Protein AF-A0A257ZH62-F1 (afdb_monomer)

Mean predicted aligned error: 17.88 Å

Radius of gyration: 33.26 Å; Cα contacts (8 Å, |Δi|>4): 214; chains: 1; bounding box: 88×88×70 Å

Foldseek 3Di:
DDDDDDDDDDDDDDDPPPDPPPCPDDDDVWAWEQEPVRDIDTDDLVVQLVLLLVLCCVQVPPVSVPDPVSSVLSVVLSVQLVCVVVVVVDRYYYPVSSLVSSLVSCVVVVVVSSSVSSVVVVVVVVVVVVVVPPDDPPPQAWEQEPVRDTHGDPLVLVLVLLCVLCPPDPPDDSCQLSVQLVVVDDHHHYPVNNLCSSLVSLVVCCVVPVSSVSSSVSSVVQVVVQVVCCVVVVHRDRQHPVNVD

pLDDT: mean 80.55, std 17.79, range [30.98, 97.69]

Nearest PDB structures (foldseek):
  5im3-assembly1_A-2  TM=6.596E-01  e=6.630E-20  Pseudomonas aeruginosa PAO1
  5im3-assembly1_B-2  TM=4.914E-01  e=3.229E-19  Pseudomonas aeruginosa PAO1
  2xaw-assembly1_C  TM=9.169E-01  e=8.420E-05  Escherichia coli K-12
  8vhp-assembly3_F  TM=8.457E-01  e=1.218E-04  Escherichia coli K-12
  8vhp-assembly1_A  TM=8.444E-01  e=1.763E-04  Escherichia coli K-12

Secondary structure (DSSP, 8-state):
------------PPPPP--------------EEE-TTS-EEE--THHHHHHHHHHHHHHH-GGGTT-HHHHHHHHHHHHHHHHHHHTT--SEEEHHHHHHHHHHHHHHTT-HHHHHHHHHHHHHHHHHHHHHT--------EEE-TTS-EEE--HHHHHHHHHHHHTT-TT--HHHHHHHHHHH--TTEEHHHHHHHHHHHHHHTTTT-TTHHHHHHHHHHHHHHHHHHHHHHSS-----TGGG-

Sequence (245 aa):
MSLQIEPVASPVRPVPGRAVSEQHAASEPGFQVIRRNGTVSPFDATKISVALAKAFLAVEGGSAAASRRIHDSVAELAEQIVSGLTRRGGRTFHIEDIQDQAELALMRGGHHKVARAYVLYREERARERAKAAAAPVAPSLRMTAADGTLVPLDTRRLEAVVREACEGLADVSQEAVAGETRRNLYDGISVDELGLAPILAARTLIETEPNYAKVSARLLLDKLRREALTFLSGHADAATQGEMA

Structure (mmCIF, N/CA/C/O backbone):
data_AF-A0A257ZH62-F1
#
_entry.id   AF-A0A257ZH62-F1
#
loop_
_atom_site.group_PDB
_atom_site.id
_atom_site.type_symbol
_atom_site.label_atom_id
_atom_site.label_alt_id
_atom_site.label_comp_id
_atom_site.label_asym_id
_atom_site.label_entity_id
_atom_site.label_seq_id
_atom_site.pdbx_PDB_ins_code
_atom_site.Cartn_x
_atom_site.Cartn_y
_atom_site.Cartn_z
_atom_site.occupancy
_atom_site.B_iso_or_equiv
_atom_site.auth_seq_id
_atom_site.auth_comp_id
_atom_site.auth_asym_id
_atom_site.auth_atom_id
_atom_site.pdbx_PDB_model_num
ATOM 1 N N . MET A 1 1 ? -66.315 68.898 34.405 1.00 45.44 1 MET A N 1
ATOM 2 C CA . MET A 1 1 ? -66.460 67.637 33.645 1.00 45.44 1 MET A CA 1
ATOM 3 C C . MET A 1 1 ? -65.926 67.906 32.247 1.00 45.44 1 MET A C 1
ATOM 5 O O . MET A 1 1 ? -66.173 69.002 31.766 1.00 45.44 1 MET A O 1
ATOM 9 N N . SER A 1 2 ? -65.200 66.949 31.666 1.00 35.75 2 SER A N 1
ATOM 10 C CA . SER A 1 2 ? -64.428 67.021 30.407 1.00 35.75 2 SER A CA 1
ATOM 11 C C . SER A 1 2 ? -62.935 67.300 30.591 1.00 35.75 2 SER A C 1
ATOM 13 O O . SER A 1 2 ? -62.512 68.375 31.006 1.00 35.75 2 SER A O 1
ATOM 15 N N . LEU A 1 3 ? -62.180 66.236 30.310 1.00 34.44 3 LEU A N 1
ATOM 16 C CA . LEU A 1 3 ? -60.731 66.114 30.315 1.00 34.44 3 LEU A CA 1
ATOM 17 C C . LEU A 1 3 ? -60.105 66.900 29.157 1.00 34.44 3 LEU A C 1
ATOM 19 O O . LEU A 1 3 ? -60.589 66.822 28.029 1.00 34.44 3 LEU A O 1
ATOM 23 N N . GLN A 1 4 ? -58.974 67.549 29.427 1.00 36.91 4 GLN A N 1
ATOM 24 C CA . GLN A 1 4 ? -57.988 67.918 28.416 1.00 36.91 4 GLN A CA 1
ATOM 25 C C . GLN A 1 4 ? -56.670 67.220 28.752 1.00 36.91 4 GLN A C 1
ATOM 27 O O . GLN A 1 4 ? -56.153 67.320 29.863 1.00 36.91 4 GLN A O 1
ATOM 32 N N . ILE A 1 5 ? -56.200 66.455 27.774 1.00 39.00 5 ILE A N 1
ATOM 33 C CA . ILE A 1 5 ? -54.921 65.759 27.722 1.00 39.00 5 ILE A CA 1
ATOM 34 C C . ILE A 1 5 ? -53.986 66.669 26.921 1.00 39.00 5 ILE A C 1
ATOM 36 O O . ILE A 1 5 ? -54.322 67.009 25.790 1.00 39.00 5 ILE A O 1
ATOM 40 N N . GLU A 1 6 ? -52.814 66.997 27.464 1.00 40.41 6 GLU A N 1
ATOM 41 C CA . GLU A 1 6 ? -51.643 67.371 26.664 1.00 40.41 6 GLU A CA 1
ATOM 42 C C . GLU A 1 6 ? -50.443 66.483 27.042 1.00 40.41 6 GLU A C 1
ATOM 44 O O . GLU A 1 6 ? -50.291 66.126 28.216 1.00 40.41 6 GLU A O 1
ATOM 49 N N . PRO A 1 7 ? -49.606 66.078 26.067 1.00 42.44 7 PRO A N 1
ATOM 50 C CA . PRO A 1 7 ? -48.566 65.080 26.260 1.00 42.44 7 PRO A CA 1
ATOM 51 C C . PRO A 1 7 ? -47.208 65.727 26.568 1.00 42.44 7 PRO A C 1
ATOM 53 O O . PRO A 1 7 ? -46.695 66.526 25.788 1.00 42.44 7 PRO A O 1
ATOM 56 N N . VAL A 1 8 ? -46.558 65.305 27.655 1.00 41.25 8 VAL A N 1
ATOM 57 C CA . VAL A 1 8 ? -45.120 65.538 27.850 1.00 41.25 8 VAL A CA 1
ATOM 58 C C . VAL A 1 8 ? -44.360 64.302 27.384 1.00 41.25 8 VAL A C 1
ATOM 60 O O . VAL A 1 8 ? -44.404 63.237 27.999 1.00 41.25 8 VAL A O 1
ATOM 63 N N . ALA A 1 9 ? -43.661 64.469 26.265 1.00 40.03 9 ALA A N 1
ATOM 64 C CA . ALA A 1 9 ? -42.666 63.541 25.761 1.00 40.03 9 ALA A CA 1
ATOM 65 C C . ALA A 1 9 ? -41.472 63.463 26.729 1.00 40.03 9 ALA A C 1
ATOM 67 O O . ALA A 1 9 ? -40.907 64.483 27.120 1.00 40.03 9 ALA A O 1
ATOM 68 N N . SER A 1 10 ? -41.056 62.246 27.075 1.00 43.94 10 SER A N 1
ATOM 69 C CA . SER A 1 10 ? -39.743 61.967 27.662 1.00 43.94 10 SER A CA 1
ATOM 70 C C . SER A 1 10 ? -38.981 61.023 26.730 1.00 43.94 10 SER A C 1
ATOM 72 O O . SER A 1 10 ? -39.574 60.062 26.230 1.00 43.94 10 SER A O 1
ATOM 74 N N . PRO A 1 11 ? -37.686 61.266 26.465 1.00 42.94 11 PRO A N 1
ATOM 75 C CA . PRO A 1 11 ? -36.915 60.443 25.547 1.00 42.94 11 PRO A CA 1
ATOM 76 C C . PRO A 1 11 ? -36.604 59.085 26.186 1.00 42.94 11 PRO A C 1
ATOM 78 O O . PRO A 1 11 ? -35.814 58.977 27.125 1.00 42.94 11 PRO A O 1
ATOM 81 N N . VAL A 1 12 ? -37.218 58.028 25.654 1.00 47.94 12 VAL A N 1
ATOM 82 C CA . VAL A 1 12 ? -36.861 56.641 25.966 1.00 47.94 12 VAL A CA 1
ATOM 83 C C . VAL A 1 12 ? -35.494 56.356 25.343 1.00 47.94 12 VAL A C 1
ATOM 85 O O . VAL A 1 12 ? -35.349 56.284 24.124 1.00 47.94 12 VAL A O 1
ATOM 88 N N . ARG A 1 13 ? -34.470 56.202 26.188 1.00 44.28 13 ARG A N 1
ATOM 89 C CA . ARG A 1 13 ? -33.187 55.607 25.792 1.00 44.28 13 ARG A CA 1
ATOM 90 C C . ARG A 1 13 ? -33.429 54.159 25.338 1.00 44.28 13 ARG A C 1
ATOM 92 O O . ARG A 1 13 ? -34.105 53.426 26.061 1.00 44.28 13 ARG A O 1
ATOM 99 N N . PRO A 1 14 ? -32.861 53.711 24.205 1.00 46.75 14 PRO A N 1
ATOM 100 C CA . PRO A 1 14 ? -32.955 52.315 23.809 1.00 46.75 14 PRO A CA 1
ATOM 101 C C . PRO A 1 14 ? -32.205 51.450 24.827 1.00 46.75 14 PRO A C 1
ATOM 103 O O . PRO A 1 14 ? -31.012 51.632 25.071 1.00 46.75 14 PRO A O 1
ATOM 106 N N . VAL A 1 15 ? -32.935 50.520 25.440 1.00 46.94 15 VAL A N 1
ATOM 107 C CA . VAL A 1 15 ? -32.376 49.433 26.244 1.00 46.94 15 VAL A CA 1
ATOM 108 C C . VAL A 1 15 ? -31.558 48.555 25.292 1.00 46.94 15 VAL A C 1
ATOM 110 O O . VAL A 1 15 ? -32.133 48.048 24.326 1.00 46.94 15 VAL A O 1
ATOM 113 N N . PRO A 1 16 ? -30.243 48.364 25.496 1.00 43.69 16 PRO A N 1
ATOM 114 C CA . PRO A 1 16 ? -29.507 47.402 24.697 1.00 43.69 16 PRO A CA 1
ATOM 115 C C . PRO A 1 16 ? -30.066 46.012 24.999 1.00 43.69 16 PRO A C 1
ATOM 117 O O . PRO A 1 16 ? -30.101 45.569 26.150 1.00 43.69 16 PRO A O 1
ATOM 120 N N . GLY A 1 17 ? -30.553 45.361 23.942 1.00 36.72 17 GLY A N 1
ATOM 121 C CA . GLY A 1 17 ? -31.031 43.991 23.975 1.00 36.72 17 GLY A CA 1
ATOM 122 C C . GLY A 1 17 ? -30.006 43.108 24.668 1.00 36.72 17 GLY A C 1
ATOM 123 O O . GLY A 1 17 ? -28.817 43.133 24.349 1.00 36.72 17 GLY A O 1
ATOM 124 N N . ARG A 1 18 ? -30.488 42.347 25.647 1.00 35.19 18 ARG A N 1
ATOM 125 C CA . ARG A 1 18 ? -29.745 41.288 26.314 1.00 35.19 18 ARG A CA 1
ATOM 126 C C . ARG A 1 18 ? -29.380 40.266 25.244 1.00 35.19 18 ARG A C 1
ATOM 128 O O . ARG A 1 18 ? -30.177 39.389 24.928 1.00 35.19 18 ARG A O 1
ATOM 135 N N . ALA A 1 19 ? -28.201 40.439 24.652 1.00 36.47 19 ALA A N 1
ATOM 136 C CA . ALA A 1 19 ? -27.547 39.411 23.872 1.00 36.47 19 ALA A CA 1
ATOM 137 C C . ALA A 1 19 ? -27.564 38.159 24.742 1.00 36.47 19 ALA A C 1
ATOM 139 O O . ALA A 1 19 ? -27.032 38.165 25.858 1.00 36.47 19 ALA A O 1
ATOM 140 N N . VAL A 1 20 ? -28.271 37.135 24.265 1.00 35.75 20 VAL A N 1
ATOM 141 C CA . VAL A 1 20 ? -28.208 35.791 24.820 1.00 35.75 20 VAL A CA 1
ATOM 142 C C . VAL A 1 20 ? -26.739 35.434 24.740 1.00 35.75 20 VAL A C 1
ATOM 144 O O . VAL A 1 20 ? -26.189 35.205 23.668 1.00 35.75 20 VAL A O 1
ATOM 147 N N . SER A 1 21 ? -26.073 35.579 25.876 1.00 32.88 21 SER A N 1
ATOM 148 C CA . SER A 1 21 ? -24.669 35.284 26.006 1.00 32.88 21 SER A CA 1
ATOM 149 C C . SER A 1 21 ? -24.612 33.781 25.829 1.00 32.88 21 SER A C 1
ATOM 151 O O . SER A 1 21 ? -25.104 33.049 26.688 1.00 32.88 21 SER A O 1
ATOM 153 N N . GLU A 1 22 ? -24.104 33.332 24.683 1.00 36.06 22 GLU A N 1
ATOM 154 C CA . GLU A 1 22 ? -23.574 31.988 24.538 1.00 36.06 22 GLU A CA 1
ATOM 155 C C . GLU A 1 22 ? -22.556 31.827 25.659 1.00 36.06 22 GLU A C 1
ATOM 157 O O . GLU A 1 22 ? -21.410 32.274 25.579 1.00 36.06 22 GLU A O 1
ATOM 162 N N . GLN A 1 23 ? -23.031 31.265 26.766 1.00 32.31 23 GLN A N 1
ATOM 163 C CA . GLN A 1 23 ? -22.212 30.782 27.850 1.00 32.31 23 GLN A CA 1
ATOM 164 C C . GLN A 1 23 ? -21.432 29.603 27.275 1.00 32.31 23 GLN A C 1
ATOM 166 O O . GLN A 1 23 ? -21.798 28.445 27.448 1.00 32.31 23 GLN A O 1
ATOM 171 N N . HIS A 1 24 ? -20.350 29.914 26.560 1.00 34.22 24 HIS A N 1
ATOM 172 C CA . HIS A 1 24 ? -19.198 29.038 26.472 1.00 34.22 24 HIS A CA 1
ATOM 173 C C . HIS A 1 24 ? -18.698 28.889 27.906 1.00 34.22 24 HIS A C 1
ATOM 175 O O . HIS A 1 24 ? -17.931 29.706 28.418 1.00 34.22 24 HIS A O 1
ATOM 181 N N . ALA A 1 25 ? -19.269 27.897 28.589 1.00 31.97 25 ALA A N 1
ATOM 182 C CA . ALA A 1 25 ? -18.844 27.466 29.897 1.00 31.97 25 ALA A CA 1
ATOM 183 C C . ALA A 1 25 ? -17.335 27.219 29.831 1.00 31.97 25 ALA A C 1
ATOM 185 O O . ALA A 1 25 ? -16.872 26.422 29.021 1.00 31.97 25 ALA A O 1
ATOM 186 N N . ALA A 1 26 ? -16.620 28.002 30.638 1.00 30.98 26 ALA A N 1
ATOM 187 C CA . ALA A 1 26 ? -15.271 27.800 31.142 1.00 30.98 26 ALA A CA 1
ATOM 188 C C . ALA A 1 26 ? -14.334 26.957 30.259 1.00 30.98 26 ALA A C 1
ATOM 190 O O . ALA A 1 26 ? -14.408 25.733 30.223 1.00 30.98 26 ALA A O 1
ATOM 191 N N . SER A 1 27 ? -13.379 27.642 29.630 1.00 37.16 27 SER A N 1
ATOM 192 C CA . SER A 1 27 ? -12.194 27.060 29.006 1.00 37.16 27 SER A CA 1
ATOM 193 C C . SER A 1 27 ? -11.424 26.164 29.985 1.00 37.16 27 SER A C 1
ATOM 195 O O . SER A 1 27 ? -10.499 26.613 30.663 1.00 37.16 27 SER A O 1
ATOM 197 N N . GLU A 1 28 ? -11.771 24.880 30.036 1.00 43.16 28 GLU A N 1
ATOM 198 C CA . GLU A 1 28 ? -10.834 23.843 30.450 1.00 43.16 28 GLU A CA 1
ATOM 199 C C . GLU A 1 28 ? -9.657 23.814 29.459 1.00 43.16 28 GLU A C 1
ATOM 201 O O . GLU A 1 28 ? -9.828 24.181 28.290 1.00 43.16 28 GLU A O 1
ATOM 206 N N . PRO A 1 29 ? -8.439 23.428 29.881 1.00 49.47 29 PRO A N 1
ATOM 207 C CA . PRO A 1 29 ? -7.280 23.350 28.997 1.00 49.47 29 PRO A CA 1
ATOM 208 C C . PRO A 1 29 ? -7.580 22.437 27.796 1.00 49.47 29 PRO A C 1
ATOM 210 O O . PRO A 1 29 ? -7.474 21.222 27.891 1.00 49.47 29 PRO A O 1
ATOM 213 N N . GLY A 1 30 ? -7.953 23.039 26.661 1.00 68.50 30 GLY A N 1
ATOM 214 C CA . GLY A 1 30 ? -8.616 22.327 25.568 1.00 68.50 30 GLY A CA 1
ATOM 215 C C . GLY A 1 30 ? -7.791 21.166 25.024 1.00 68.50 30 GLY A C 1
ATOM 216 O O . GLY A 1 30 ? -6.696 21.375 24.495 1.00 68.50 30 GLY A O 1
ATOM 217 N N . PHE A 1 31 ? -8.322 19.953 25.160 1.00 81.62 31 PHE A N 1
ATOM 218 C CA . PHE A 1 31 ? -7.772 18.764 24.524 1.00 81.62 31 PHE A CA 1
ATOM 219 C C . PHE A 1 31 ? -8.030 18.815 23.013 1.00 81.62 31 PHE A C 1
ATOM 221 O O . PHE A 1 31 ? -9.078 19.280 22.555 1.00 81.62 31 PHE A O 1
ATOM 228 N N . GLN A 1 32 ? -7.079 18.322 22.229 1.00 85.88 32 GLN A N 1
ATOM 229 C CA . GLN A 1 32 ? -7.158 18.275 20.773 1.00 85.88 32 GLN A CA 1
ATOM 230 C C . GLN A 1 32 ? -7.101 16.834 20.270 1.00 85.88 32 GLN A C 1
ATOM 232 O O . GLN A 1 32 ? -6.473 15.968 20.873 1.00 85.88 32 GLN A O 1
ATOM 237 N N . VAL A 1 33 ? -7.751 16.582 19.138 1.00 85.81 33 VAL A N 1
ATOM 238 C CA . VAL A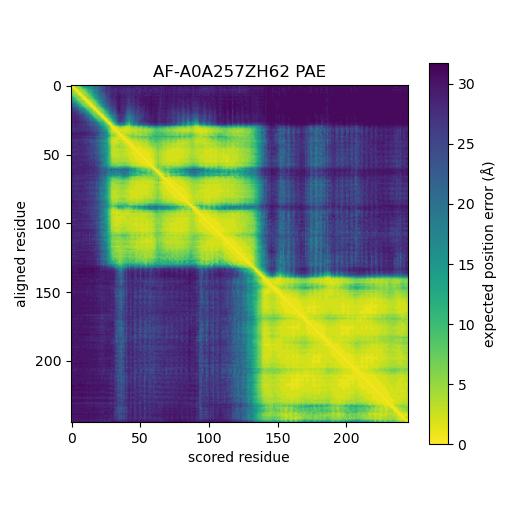 1 33 ? -7.753 15.288 18.456 1.00 85.81 33 VAL A CA 1
ATOM 239 C C . VAL A 1 33 ? -7.187 15.452 17.058 1.00 85.81 33 VAL A C 1
ATOM 241 O O . VAL A 1 33 ? -7.728 16.207 16.247 1.00 85.81 33 VAL A O 1
ATOM 244 N N . ILE A 1 34 ? -6.129 14.703 16.764 1.00 85.62 34 ILE A N 1
ATOM 245 C CA . ILE A 1 34 ? -5.581 14.557 15.419 1.00 85.62 34 ILE A CA 1
ATOM 246 C C . ILE A 1 34 ? -6.410 13.489 14.704 1.00 85.62 34 ILE A C 1
ATOM 248 O O . ILE A 1 34 ? -6.391 12.306 15.059 1.00 85.62 34 ILE A O 1
ATOM 252 N N . ARG A 1 35 ? -7.182 13.912 13.700 1.00 85.94 35 ARG A N 1
ATOM 253 C CA . ARG A 1 35 ? -7.965 13.009 12.851 1.00 85.94 35 ARG A CA 1
ATOM 254 C C . ARG A 1 35 ? -7.046 12.240 11.896 1.00 85.94 35 ARG A C 1
ATOM 256 O O . ARG A 1 35 ? -5.928 12.651 11.608 1.00 85.94 35 ARG A O 1
ATOM 263 N N . ARG A 1 36 ? -7.568 11.154 11.315 1.00 81.06 36 ARG A N 1
ATOM 264 C CA . ARG A 1 36 ? -6.851 10.290 10.349 1.00 81.06 36 ARG A CA 1
ATOM 265 C C . ARG A 1 36 ? -6.327 11.027 9.106 1.00 81.06 36 ARG A C 1
ATOM 267 O O . ARG A 1 36 ? -5.394 10.553 8.482 1.00 81.06 36 ARG A O 1
ATOM 274 N N . ASN A 1 37 ? -6.921 12.164 8.744 1.00 75.50 37 ASN A N 1
ATOM 275 C CA . ASN A 1 37 ? -6.495 13.010 7.622 1.00 75.50 37 ASN A CA 1
ATOM 276 C C . ASN A 1 37 ? -5.474 14.096 8.029 1.00 75.50 37 ASN A C 1
ATOM 278 O O . ASN A 1 37 ? -5.266 15.038 7.274 1.00 75.50 37 ASN A O 1
ATOM 282 N N . GLY A 1 38 ? -4.919 14.031 9.244 1.00 76.19 38 GLY A N 1
ATOM 283 C CA . GLY A 1 38 ? -3.982 15.024 9.779 1.00 76.19 38 GLY A CA 1
ATOM 284 C C . GLY A 1 38 ? -4.632 16.313 10.293 1.00 76.19 38 GLY A C 1
ATOM 285 O O . GLY A 1 38 ? -3.949 17.140 10.887 1.00 76.19 38 GLY A O 1
ATOM 286 N N . THR A 1 39 ? -5.948 16.498 10.117 1.00 79.81 39 THR A N 1
ATOM 287 C CA . THR A 1 39 ? -6.635 17.692 10.633 1.00 79.81 39 THR A CA 1
ATOM 288 C C . THR A 1 39 ? -6.793 17.629 12.147 1.00 79.81 39 THR A C 1
ATOM 290 O O . THR A 1 39 ? -7.167 16.597 12.710 1.00 79.81 39 THR A O 1
ATOM 293 N N . VAL A 1 40 ? -6.538 18.755 12.804 1.00 85.94 40 VAL A N 1
ATOM 294 C CA . VAL A 1 40 ? -6.692 18.905 14.250 1.00 85.9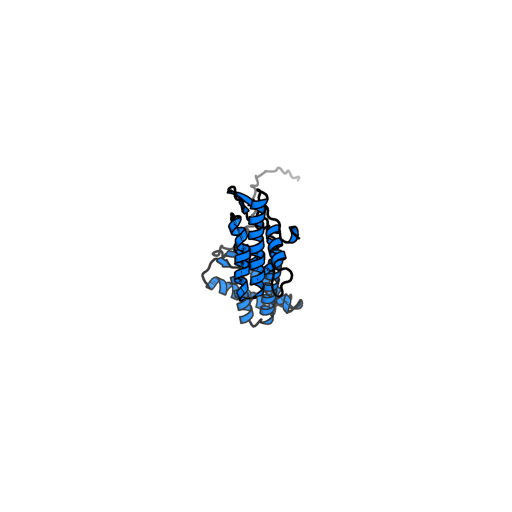4 40 VAL A CA 1
ATOM 295 C C . VAL A 1 40 ? -8.101 19.400 14.555 1.00 85.94 40 VAL A C 1
ATOM 297 O O . VAL A 1 40 ? -8.673 20.210 13.827 1.00 85.94 40 VAL A O 1
ATOM 300 N N . SER A 1 41 ? -8.720 18.878 15.606 1.00 84.62 41 SER A N 1
ATOM 301 C CA . SER A 1 41 ? -10.054 19.293 16.044 1.00 84.62 41 SER A CA 1
ATOM 302 C C . SER A 1 41 ? -10.156 19.336 17.558 1.00 84.62 41 SER A C 1
ATOM 304 O O . SER A 1 41 ? -9.438 18.589 18.218 1.00 84.62 41 SER A O 1
ATOM 306 N N . PRO A 1 42 ? -11.057 20.158 18.119 1.00 85.75 42 PRO A N 1
ATOM 307 C CA . PRO A 1 42 ? -11.321 20.124 19.550 1.00 85.75 42 PRO A CA 1
ATOM 308 C C . PRO A 1 42 ? -11.839 18.739 19.956 1.00 85.75 42 PRO A C 1
ATOM 310 O O . PRO A 1 42 ? -12.627 18.117 19.231 1.00 85.75 42 PRO A O 1
ATOM 313 N N . PHE A 1 43 ? -11.356 18.248 21.095 1.00 85.12 43 PHE A N 1
ATOM 314 C CA . PHE A 1 43 ? -11.869 17.039 21.724 1.00 85.12 43 PHE A CA 1
ATOM 315 C C . PHE A 1 43 ? -13.297 17.276 22.211 1.00 85.12 43 PHE A C 1
ATOM 317 O O . PHE A 1 43 ? -13.595 18.293 22.830 1.00 85.12 43 PHE A O 1
ATOM 324 N N . ASP A 1 44 ? -14.169 16.316 21.930 1.00 85.69 44 ASP A N 1
ATOM 325 C CA . ASP A 1 44 ? -15.576 16.365 22.297 1.00 85.69 44 ASP A CA 1
ATOM 326 C C . ASP A 1 44 ? -15.993 14.988 22.816 1.00 85.69 44 ASP A C 1
ATOM 328 O O . ASP A 1 44 ? -16.084 14.020 22.052 1.00 85.69 44 ASP A O 1
ATOM 332 N N . ALA A 1 45 ? -16.225 14.907 24.126 1.00 84.94 45 ALA A N 1
ATOM 333 C CA . ALA A 1 45 ? -16.600 13.673 24.806 1.00 84.94 45 ALA A CA 1
ATOM 334 C C . ALA A 1 45 ? -17.963 13.139 24.336 1.00 84.94 45 ALA A C 1
ATOM 336 O O . ALA A 1 45 ? -18.174 11.925 24.323 1.00 84.94 45 ALA A O 1
ATOM 337 N N . THR A 1 46 ? -18.869 14.007 23.866 1.00 86.81 46 THR A N 1
ATOM 338 C CA . THR A 1 46 ? -20.204 13.584 23.412 1.00 86.81 46 THR A CA 1
ATOM 339 C C . THR A 1 46 ? -20.122 12.635 22.214 1.00 86.81 46 THR A C 1
ATOM 341 O O . THR A 1 46 ? -20.930 11.712 22.084 1.00 86.81 46 THR A O 1
ATOM 344 N N . LYS A 1 47 ? -19.086 12.775 21.374 1.00 87.00 47 LYS A N 1
ATOM 345 C CA . LYS A 1 47 ? -18.843 11.884 20.229 1.00 87.00 47 LYS A CA 1
ATOM 346 C C . LYS A 1 47 ? -18.502 10.458 20.646 1.00 87.00 47 LYS A C 1
ATOM 348 O O . LYS A 1 47 ? -18.836 9.533 19.907 1.00 87.00 47 LYS A O 1
ATOM 353 N N . ILE A 1 48 ? -17.871 10.277 21.807 1.00 87.25 48 ILE A N 1
ATOM 354 C CA . ILE A 1 48 ? -17.557 8.952 22.354 1.00 87.25 48 ILE A CA 1
ATOM 355 C C . ILE A 1 48 ? -18.861 8.262 22.760 1.00 87.25 48 ILE A C 1
ATOM 357 O O . ILE A 1 48 ? -19.122 7.149 22.306 1.00 87.25 48 ILE A O 1
ATOM 361 N N . SER A 1 49 ? -19.728 8.950 23.507 1.00 87.50 49 SER A N 1
ATOM 362 C CA . SER A 1 49 ? -21.032 8.416 23.924 1.00 87.50 49 SER A CA 1
ATOM 363 C C . SER A 1 49 ? -21.914 8.049 22.729 1.00 87.50 49 SER A C 1
ATOM 365 O O . SER A 1 49 ? -22.492 6.965 22.695 1.00 87.50 49 SER A O 1
ATOM 367 N N . VAL A 1 50 ? -21.966 8.901 21.697 1.00 87.19 50 VAL A N 1
ATOM 368 C CA . VAL A 1 50 ? -22.720 8.616 20.462 1.00 87.19 50 VAL A CA 1
ATOM 369 C C . VAL A 1 50 ? -22.157 7.398 19.724 1.00 87.19 50 VAL A C 1
ATOM 371 O O . VAL A 1 50 ? -22.922 6.587 19.198 1.00 87.19 50 VAL A O 1
ATOM 374 N N . ALA A 1 51 ? -20.831 7.252 19.659 1.00 87.06 51 ALA A N 1
ATOM 375 C CA . ALA A 1 51 ? -20.198 6.108 19.010 1.00 87.06 51 ALA A CA 1
ATOM 376 C C . ALA A 1 51 ? -20.466 4.798 19.767 1.00 87.06 51 ALA A C 1
ATOM 378 O O . ALA A 1 51 ? -20.818 3.798 19.141 1.00 87.06 51 ALA A O 1
ATOM 379 N N . LEU A 1 52 ? -20.362 4.818 21.099 1.00 87.19 52 LEU A N 1
ATOM 380 C CA . LEU A 1 52 ? -20.685 3.675 21.949 1.00 87.19 52 LEU A CA 1
ATOM 381 C C . LEU A 1 52 ? -22.162 3.293 21.822 1.00 87.19 52 LEU A C 1
ATOM 383 O O . LEU A 1 52 ? -22.460 2.136 21.547 1.00 87.19 52 LEU A O 1
ATOM 387 N N . ALA A 1 53 ? -23.086 4.254 21.907 1.00 86.75 53 ALA A N 1
ATOM 388 C CA . ALA A 1 53 ? -24.516 3.992 21.739 1.00 86.75 53 ALA A CA 1
ATOM 389 C C . ALA A 1 53 ? -24.824 3.307 20.398 1.00 86.75 53 ALA A C 1
ATOM 391 O O . ALA A 1 53 ? -25.573 2.332 20.356 1.00 86.75 53 ALA A O 1
ATOM 392 N N . LYS A 1 54 ? -24.192 3.749 19.301 1.00 85.69 54 LYS A N 1
ATOM 393 C CA . LYS A 1 54 ? -24.314 3.090 17.989 1.00 85.69 54 LYS A CA 1
ATOM 394 C C . LYS A 1 54 ? -23.803 1.650 18.005 1.00 85.69 54 LYS A C 1
ATOM 396 O O . LYS A 1 54 ? -24.438 0.787 17.406 1.00 85.69 54 LYS A O 1
ATOM 401 N N . ALA A 1 55 ? -22.693 1.383 18.689 1.00 85.12 55 ALA A N 1
ATOM 402 C CA . ALA A 1 55 ? -22.149 0.033 18.812 1.00 85.12 55 ALA A CA 1
ATOM 403 C C . ALA A 1 55 ? -23.085 -0.893 19.610 1.00 85.12 55 ALA A C 1
ATOM 405 O O . ALA A 1 55 ? -23.330 -2.022 19.191 1.00 85.12 55 ALA A O 1
ATOM 406 N N . PHE A 1 56 ? -23.663 -0.406 20.712 1.00 86.31 56 PHE A N 1
ATOM 407 C CA . PHE A 1 56 ? -24.654 -1.156 21.491 1.00 86.31 56 PHE A CA 1
ATOM 408 C C . PHE A 1 56 ? -25.933 -1.424 20.686 1.00 86.31 56 PHE A C 1
ATOM 410 O O . PHE A 1 56 ? -26.411 -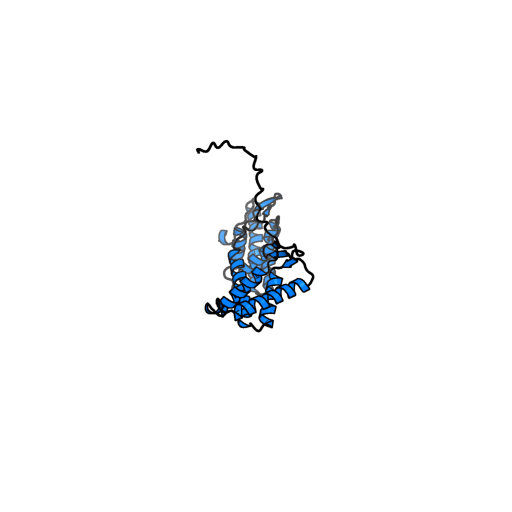2.555 20.662 1.00 86.31 56 PHE A O 1
ATOM 417 N N . LEU A 1 57 ? -26.445 -0.424 19.961 1.00 85.69 57 LEU A N 1
ATOM 418 C CA . LEU A 1 57 ? -27.618 -0.575 19.091 1.00 85.69 57 LEU A CA 1
ATOM 419 C C . LEU A 1 57 ? -27.401 -1.596 17.970 1.00 85.69 57 LEU A C 1
ATOM 421 O O . LEU A 1 57 ? -28.320 -2.338 17.634 1.00 85.69 57 LEU A O 1
ATOM 425 N N . ALA A 1 58 ? -26.195 -1.655 17.403 1.00 82.94 58 ALA A N 1
ATOM 426 C CA . ALA A 1 58 ? -25.867 -2.606 16.346 1.00 82.94 58 ALA A CA 1
ATOM 427 C C . ALA A 1 58 ? -25.883 -4.070 16.827 1.00 82.94 58 ALA A C 1
ATOM 429 O O . ALA A 1 58 ? -26.139 -4.965 16.027 1.00 82.94 58 ALA A O 1
ATOM 430 N N . VAL A 1 59 ? -25.622 -4.319 18.117 1.00 84.19 59 VAL A N 1
ATOM 431 C CA . VAL A 1 59 ? -25.552 -5.677 18.689 1.00 84.19 59 VAL A CA 1
ATOM 432 C C . VAL A 1 59 ? -26.845 -6.088 19.390 1.00 84.19 59 VAL A C 1
ATOM 434 O O . VAL A 1 59 ? -27.268 -7.233 19.254 1.00 84.19 59 VAL A O 1
ATOM 437 N N . GLU A 1 60 ? -27.476 -5.181 20.137 1.00 78.06 60 GLU A N 1
ATOM 438 C CA . GLU A 1 60 ? -28.686 -5.471 20.924 1.00 78.06 60 GLU A CA 1
ATOM 439 C C . GLU A 1 60 ? -29.997 -5.086 20.211 1.00 78.06 60 GLU A C 1
ATOM 441 O O . GLU A 1 60 ? -31.088 -5.425 20.671 1.00 78.06 60 GLU A O 1
ATOM 446 N N . GLY A 1 61 ? -29.912 -4.426 19.051 1.00 74.00 61 GLY A N 1
ATOM 447 C CA . GLY A 1 61 ? -31.057 -4.084 18.206 1.00 74.00 61 GLY A CA 1
ATOM 448 C C . GLY A 1 61 ? -31.891 -2.901 18.717 1.00 74.00 61 GLY A C 1
ATOM 449 O O . GLY A 1 61 ? -31.509 -2.167 19.625 1.00 74.00 61 GLY A O 1
ATOM 450 N N . GLY A 1 62 ? -33.071 -2.692 18.121 1.00 66.06 62 GLY A N 1
ATOM 451 C CA . GLY A 1 62 ? -33.923 -1.524 18.399 1.00 66.06 62 GLY A CA 1
ATOM 452 C C . GLY A 1 62 ? -34.457 -1.428 19.836 1.00 66.06 62 GLY A C 1
ATOM 453 O O . GLY A 1 62 ? -34.740 -0.328 20.306 1.00 66.06 62 GLY A O 1
ATOM 454 N N . SER A 1 63 ? -34.527 -2.546 20.571 1.00 63.50 63 SER A N 1
ATOM 455 C CA . SER A 1 63 ? -34.935 -2.556 21.987 1.00 63.50 63 SER A CA 1
ATOM 456 C C . SER A 1 63 ? -33.919 -1.863 22.902 1.00 63.50 63 SER A C 1
ATOM 458 O O . SER A 1 63 ? -34.269 -1.446 24.007 1.00 63.50 63 SER A O 1
ATOM 460 N N . ALA A 1 64 ? -32.673 -1.709 22.449 1.00 62.53 64 ALA A N 1
ATOM 461 C CA . ALA A 1 64 ? -31.634 -1.017 23.195 1.00 62.53 64 ALA A CA 1
ATOM 462 C C . ALA A 1 64 ? -31.783 0.512 23.171 1.00 62.53 64 ALA A C 1
ATOM 464 O O . ALA A 1 64 ? -31.303 1.180 24.083 1.00 62.53 64 ALA A O 1
ATOM 465 N N . ALA A 1 65 ? -32.499 1.077 22.189 1.00 64.88 65 ALA A N 1
ATOM 466 C CA . ALA A 1 65 ? -32.647 2.529 22.037 1.00 64.88 65 ALA A CA 1
ATOM 467 C C . ALA A 1 65 ? -33.393 3.190 23.206 1.00 64.88 65 ALA A C 1
ATOM 469 O O . ALA A 1 65 ? -33.070 4.313 23.592 1.00 64.88 65 ALA A O 1
ATOM 470 N N . ALA A 1 66 ? -34.357 2.480 23.797 1.00 69.50 66 ALA A N 1
ATOM 471 C CA . ALA A 1 66 ? -35.146 2.952 24.936 1.00 69.50 66 ALA A CA 1
ATOM 472 C C . ALA A 1 66 ? -34.648 2.409 26.292 1.00 69.50 66 ALA A C 1
ATOM 474 O O . ALA A 1 66 ? -35.220 2.727 27.335 1.00 69.50 66 ALA A O 1
ATOM 475 N N . SER A 1 67 ? -33.601 1.577 26.304 1.00 80.12 67 SER A N 1
ATOM 476 C CA . SER A 1 67 ? -33.145 0.909 27.523 1.00 80.12 67 SER A CA 1
ATOM 477 C C . SER A 1 67 ? -32.293 1.842 28.377 1.00 80.12 67 SER A C 1
ATOM 479 O O . SER A 1 67 ? -31.147 2.143 28.046 1.00 80.12 67 SER A O 1
ATOM 481 N N . ARG A 1 68 ? -32.834 2.259 29.527 1.00 84.44 68 ARG A N 1
ATOM 482 C CA . ARG A 1 68 ? -32.119 3.100 30.501 1.00 84.44 68 ARG A CA 1
ATOM 483 C C . ARG A 1 68 ? -30.801 2.471 30.959 1.00 84.44 68 ARG A C 1
ATOM 485 O O . ARG A 1 68 ? -29.793 3.156 31.012 1.00 84.44 68 ARG A O 1
ATOM 492 N N . ARG A 1 69 ? -30.793 1.149 31.169 1.00 83.75 69 ARG A N 1
ATOM 493 C CA . ARG A 1 69 ? -29.594 0.387 31.552 1.00 83.75 69 ARG A CA 1
ATOM 494 C C . ARG A 1 69 ? -28.446 0.579 30.556 1.00 83.75 69 ARG A C 1
ATOM 496 O O . ARG A 1 69 ? -27.304 0.692 30.974 1.00 83.75 69 ARG A O 1
ATOM 503 N N . ILE A 1 70 ? -28.743 0.611 29.256 1.00 83.94 70 ILE A N 1
ATOM 504 C CA . ILE A 1 70 ? -27.720 0.764 28.212 1.00 83.94 70 ILE A CA 1
ATOM 505 C C . ILE A 1 70 ? -27.203 2.198 28.176 1.00 83.94 70 ILE A C 1
ATOM 507 O O . ILE A 1 70 ? -25.998 2.395 28.064 1.00 83.94 70 ILE A O 1
ATOM 511 N N . HIS A 1 71 ? -28.084 3.190 28.322 1.00 85.31 71 HIS A N 1
ATOM 512 C CA . HIS A 1 71 ? -27.670 4.592 28.430 1.00 85.31 71 HIS A CA 1
ATOM 513 C C . HIS A 1 71 ? -26.761 4.824 29.641 1.00 85.31 71 HIS A C 1
ATOM 515 O O . HIS A 1 71 ? -25.721 5.464 29.493 1.00 85.31 71 HIS A O 1
ATOM 521 N N . ASP A 1 72 ? -27.094 4.237 30.793 1.00 87.31 72 ASP A N 1
ATOM 522 C CA . ASP A 1 72 ? -26.274 4.316 32.006 1.00 87.31 72 ASP A CA 1
ATOM 523 C C . ASP A 1 72 ? -24.903 3.640 31.795 1.00 87.31 72 ASP A C 1
ATOM 525 O O . ASP A 1 72 ? -23.867 4.239 32.078 1.00 87.31 72 ASP A O 1
ATOM 529 N N . SER A 1 73 ? -24.867 2.438 31.200 1.00 86.00 73 SER A N 1
ATOM 530 C CA . SER A 1 73 ? -23.605 1.752 30.874 1.00 86.00 73 SER A CA 1
ATOM 531 C C . SER A 1 73 ? -22.749 2.521 29.861 1.00 86.00 73 SER A C 1
ATOM 533 O O . SER A 1 73 ? -21.529 2.575 29.996 1.00 86.00 73 SER A O 1
ATOM 535 N N . VAL A 1 74 ? -23.358 3.138 28.845 1.00 8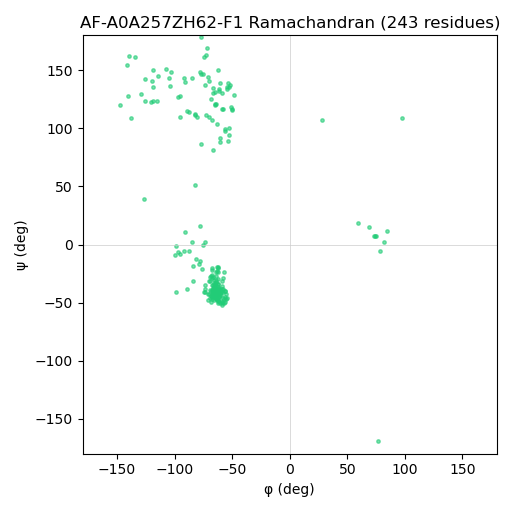8.94 74 VAL A N 1
ATOM 536 C CA . VAL A 1 74 ? -22.641 3.960 27.857 1.00 88.94 74 VAL A CA 1
ATOM 537 C C . VAL A 1 74 ? -22.051 5.210 28.506 1.00 88.94 74 VAL A C 1
ATOM 539 O O . VAL A 1 74 ? -20.919 5.570 28.181 1.00 88.94 74 VAL A O 1
ATOM 542 N N . ALA A 1 75 ? -22.783 5.859 29.415 1.00 88.38 75 ALA A N 1
ATOM 543 C CA . ALA A 1 75 ? -22.292 7.023 30.145 1.00 88.38 75 ALA A CA 1
ATOM 544 C C . ALA A 1 75 ? -21.081 6.667 31.022 1.00 88.38 75 ALA A C 1
ATOM 546 O O . ALA A 1 75 ? -20.055 7.343 30.945 1.00 88.38 75 ALA A O 1
ATOM 547 N N . GLU A 1 76 ? -21.163 5.561 31.766 1.00 89.94 76 GLU A N 1
ATOM 548 C CA . GLU A 1 76 ? -20.067 5.072 32.607 1.00 89.94 76 GLU A CA 1
ATOM 549 C C . GLU A 1 76 ? -18.821 4.724 31.775 1.00 89.94 76 GLU A C 1
ATOM 551 O O . GLU A 1 76 ? -17.705 5.139 32.092 1.00 89.94 76 GLU A O 1
ATOM 556 N N . LEU A 1 77 ? -18.997 4.017 30.653 1.00 89.56 77 LEU A N 1
ATOM 557 C CA . LEU A 1 77 ? -17.897 3.684 29.745 1.00 89.56 77 LEU A CA 1
ATOM 558 C C . LEU A 1 77 ? -17.265 4.934 29.119 1.00 89.56 77 LEU A C 1
ATOM 560 O O . LEU A 1 77 ? -16.041 5.010 29.004 1.00 89.56 77 LEU A O 1
ATOM 564 N N . ALA A 1 78 ? -18.072 5.918 28.718 1.00 88.88 78 ALA A N 1
ATOM 565 C CA . ALA A 1 78 ? -17.569 7.170 28.162 1.00 88.88 78 ALA A CA 1
ATOM 566 C C . ALA A 1 78 ? -16.709 7.929 29.184 1.00 88.88 78 ALA A C 1
ATOM 568 O O . ALA A 1 78 ? -15.623 8.399 28.840 1.00 88.88 78 ALA A O 1
ATOM 569 N N . GLU A 1 79 ? -17.142 7.985 30.444 1.00 89.19 79 GLU A N 1
ATOM 570 C CA . GLU A 1 79 ? -16.380 8.604 31.529 1.00 89.19 79 GLU A CA 1
ATOM 571 C C . GLU A 1 79 ? -15.049 7.877 31.780 1.00 89.19 79 GLU A C 1
ATOM 573 O O . GLU A 1 79 ? -13.998 8.517 31.880 1.00 89.19 79 GLU A O 1
ATOM 578 N N . GLN A 1 80 ? -15.053 6.539 31.780 1.00 88.50 80 GLN A N 1
ATOM 579 C CA . GLN A 1 80 ? -13.831 5.738 31.911 1.00 88.50 80 GLN A CA 1
ATOM 580 C C . GLN A 1 80 ? -12.830 6.006 30.776 1.00 88.50 80 GLN A C 1
ATOM 582 O O . GLN A 1 80 ? -11.628 6.118 31.030 1.00 88.50 80 GLN A O 1
ATOM 587 N N . ILE A 1 81 ? -13.306 6.149 29.534 1.00 88.75 81 ILE A N 1
ATOM 588 C CA . ILE A 1 81 ? -12.459 6.459 28.371 1.00 88.75 81 ILE A CA 1
ATOM 589 C C . ILE A 1 81 ? -11.850 7.858 28.508 1.00 88.75 81 ILE A C 1
ATOM 591 O O . ILE A 1 81 ? -10.641 8.021 28.335 1.00 88.75 81 ILE A O 1
ATOM 595 N N . VAL A 1 82 ? -12.659 8.864 28.856 1.00 86.94 82 VAL A N 1
ATOM 596 C CA . VAL A 1 82 ? -12.192 10.247 29.054 1.00 86.94 82 VAL A CA 1
ATOM 597 C C . VAL A 1 82 ? -11.170 10.312 30.194 1.00 86.94 82 VAL A C 1
ATOM 599 O O . VAL A 1 82 ? -10.098 10.899 30.033 1.00 86.94 82 VAL A O 1
ATOM 602 N N . SER A 1 83 ? -11.440 9.645 31.318 1.00 86.31 83 SER A N 1
ATOM 603 C CA . SER A 1 83 ? -10.501 9.549 32.442 1.00 86.31 83 SER A CA 1
ATOM 604 C C . SER A 1 83 ? -9.197 8.848 32.036 1.00 86.31 83 SER A C 1
ATOM 606 O O . SER A 1 83 ? -8.104 9.292 32.392 1.00 86.31 83 SER A O 1
ATOM 608 N N . GLY A 1 84 ? -9.286 7.779 31.238 1.00 84.06 84 GLY A N 1
ATOM 609 C CA . GLY A 1 84 ? -8.128 7.040 30.732 1.00 84.06 84 GLY A CA 1
ATOM 610 C C . GLY A 1 84 ? -7.238 7.859 29.794 1.00 84.06 84 GLY A C 1
ATOM 611 O O . GLY A 1 84 ? -6.011 7.769 29.881 1.00 84.06 84 GLY A O 1
ATOM 612 N N . LEU A 1 85 ? -7.839 8.683 28.931 1.00 83.12 85 LEU A N 1
ATOM 613 C CA . LEU A 1 85 ? -7.125 9.566 28.003 1.00 83.12 85 LEU A CA 1
ATOM 614 C C . LEU A 1 85 ? -6.436 10.723 28.736 1.00 83.12 85 LEU A C 1
ATOM 616 O O . LEU A 1 85 ? -5.249 10.975 28.535 1.00 83.12 85 LEU A O 1
ATOM 620 N N . THR A 1 86 ? -7.158 11.390 29.634 1.00 81.06 86 THR A N 1
ATOM 621 C CA . THR A 1 86 ? -6.666 12.574 30.359 1.00 81.06 86 THR A CA 1
ATOM 622 C C . THR A 1 86 ? -5.582 12.241 31.390 1.00 81.06 86 THR A C 1
ATOM 624 O O . THR A 1 86 ? -4.650 13.024 31.578 1.00 81.06 86 THR A O 1
ATOM 627 N N . ARG A 1 87 ? -5.617 11.046 31.999 1.00 79.56 87 ARG A N 1
ATOM 628 C CA . ARG A 1 87 ? -4.603 10.595 32.972 1.00 79.56 87 ARG A CA 1
ATOM 629 C C . ARG A 1 87 ? -3.198 10.439 32.374 1.00 79.56 87 ARG A C 1
ATOM 631 O O . ARG A 1 87 ? -2.221 10.517 33.112 1.00 79.56 87 ARG A O 1
ATOM 638 N N . ARG A 1 88 ? -3.064 10.237 31.056 1.00 70.06 88 ARG A N 1
ATOM 639 C CA . ARG A 1 88 ? -1.756 10.056 30.389 1.00 70.06 88 ARG A CA 1
ATOM 640 C C . ARG A 1 88 ? -0.947 11.352 30.221 1.00 70.06 88 ARG A C 1
ATOM 642 O O . ARG A 1 88 ? 0.161 11.294 29.702 1.00 70.06 88 ARG A O 1
ATOM 649 N N . GLY A 1 89 ? -1.462 12.507 30.655 1.00 58.84 89 GLY A N 1
ATOM 650 C CA . GLY A 1 89 ? -0.715 13.775 30.669 1.00 58.84 89 GLY A CA 1
ATOM 651 C C . GLY A 1 89 ? -0.531 14.443 29.298 1.00 58.84 89 GLY A C 1
ATOM 652 O O . GLY A 1 89 ? 0.178 15.442 29.198 1.00 58.84 89 GLY A O 1
ATOM 653 N N . GLY A 1 90 ? -1.173 13.925 28.246 1.00 70.56 90 GLY A N 1
ATOM 654 C CA . GLY A 1 90 ? -1.180 14.511 26.904 1.00 70.56 90 GLY A CA 1
ATOM 655 C C . GLY A 1 90 ? -2.364 15.456 26.685 1.00 70.56 90 GLY A C 1
ATOM 656 O O . GLY A 1 90 ? -3.466 15.204 27.166 1.00 70.56 90 GLY A O 1
ATOM 657 N N . ARG A 1 91 ? -2.145 16.546 25.937 1.00 79.00 91 ARG A N 1
ATOM 658 C CA . ARG A 1 91 ? -3.205 17.490 25.517 1.00 79.00 91 ARG A CA 1
ATOM 659 C C . ARG A 1 91 ? -3.692 17.257 24.087 1.00 79.00 91 ARG A C 1
ATOM 661 O O . ARG A 1 91 ? -4.692 17.841 23.681 1.00 79.00 91 ARG A O 1
ATOM 668 N N . THR A 1 92 ? -3.004 16.394 23.349 1.00 82.69 92 THR A N 1
ATOM 669 C CA . THR A 1 92 ? -3.321 16.035 21.970 1.00 82.69 92 THR A CA 1
ATOM 670 C C . THR A 1 92 ? -3.372 14.521 21.867 1.00 82.69 92 THR A C 1
ATOM 672 O O . THR A 1 92 ? -2.440 13.849 22.303 1.00 82.69 92 THR A O 1
ATOM 675 N N . PHE A 1 93 ? -4.450 13.995 21.297 1.00 84.94 93 PHE A N 1
ATOM 676 C CA . PHE A 1 93 ? -4.675 12.562 21.130 1.00 84.94 93 PHE A CA 1
ATOM 677 C C . PHE A 1 93 ? -4.813 12.227 19.652 1.00 84.94 93 PHE A C 1
ATOM 679 O O . PHE A 1 93 ? -5.465 12.965 18.905 1.00 84.94 93 PHE A O 1
ATOM 686 N N . HIS A 1 94 ? -4.261 11.101 19.215 1.00 88.38 94 HIS A N 1
ATOM 687 C CA . HIS A 1 94 ? -4.646 10.560 17.922 1.00 88.38 94 HIS A CA 1
ATOM 688 C C . HIS A 1 94 ? -6.024 9.910 18.043 1.00 88.38 94 HIS A C 1
ATOM 690 O O . HIS A 1 94 ? -6.398 9.340 19.065 1.00 88.38 94 HIS A O 1
ATOM 696 N N . ILE A 1 95 ? -6.811 9.985 16.974 1.00 86.88 95 ILE A N 1
ATOM 697 C CA . ILE A 1 95 ? -8.126 9.334 16.928 1.00 86.88 95 ILE A CA 1
ATOM 698 C C . ILE A 1 95 ? -8.042 7.801 17.051 1.00 86.88 95 ILE A C 1
ATOM 700 O O . ILE A 1 95 ? -9.045 7.176 17.393 1.00 86.88 95 ILE A O 1
ATOM 704 N N . GLU A 1 96 ? -6.875 7.202 16.795 1.00 86.75 96 GLU A N 1
ATOM 705 C CA . GLU A 1 96 ? -6.607 5.786 17.090 1.00 86.75 96 GLU A CA 1
ATOM 706 C C . GLU A 1 96 ? -6.498 5.539 18.599 1.00 86.75 96 GLU A C 1
ATOM 708 O O . GLU A 1 96 ? -7.149 4.631 19.098 1.00 86.75 96 GLU A O 1
ATOM 713 N N . ASP A 1 97 ? -5.818 6.412 19.354 1.00 87.44 97 ASP A N 1
ATOM 714 C CA . ASP A 1 97 ? -5.687 6.272 20.814 1.00 87.44 97 ASP A CA 1
ATOM 715 C C . ASP A 1 97 ? -7.058 6.250 21.506 1.00 87.44 97 ASP A C 1
ATOM 717 O O . ASP A 1 97 ? -7.293 5.494 22.450 1.00 87.44 97 ASP A O 1
ATOM 721 N N . ILE A 1 98 ? -7.990 7.073 21.015 1.00 88.25 98 ILE A N 1
ATOM 722 C CA . ILE A 1 98 ? -9.372 7.124 21.507 1.00 88.25 98 ILE A CA 1
ATOM 723 C C . ILE A 1 98 ? -10.103 5.811 21.200 1.00 88.25 98 ILE A C 1
ATOM 725 O O . ILE A 1 98 ? -10.858 5.320 22.039 1.00 88.25 98 ILE A O 1
ATOM 729 N N . GLN A 1 99 ? -9.882 5.235 20.015 1.00 88.62 99 GLN A N 1
ATOM 730 C CA . GLN A 1 99 ? -10.482 3.955 19.629 1.00 88.62 99 GLN A CA 1
ATOM 731 C C . GLN A 1 99 ? -9.928 2.808 20.474 1.00 88.62 99 GLN A C 1
ATOM 733 O O . GLN A 1 99 ? -10.710 2.003 20.974 1.00 88.62 99 GLN A O 1
ATOM 738 N N . ASP A 1 100 ? -8.620 2.779 20.712 1.00 88.69 100 ASP A N 1
ATOM 739 C CA . ASP A 1 100 ? -7.980 1.766 21.551 1.00 88.69 100 ASP A CA 1
ATOM 740 C C . ASP A 1 100 ? -8.463 1.854 23.002 1.00 88.69 100 ASP A C 1
ATOM 742 O O . ASP A 1 100 ? -8.712 0.834 23.649 1.00 88.69 100 ASP A O 1
ATOM 746 N N . GLN A 1 101 ? -8.657 3.071 23.529 1.00 89.19 101 GLN A N 1
ATOM 747 C CA . GLN A 1 101 ? -9.265 3.246 24.850 1.00 89.19 101 GLN A CA 1
ATOM 748 C C . GLN A 1 101 ? -10.728 2.802 24.887 1.00 89.19 101 GLN A C 1
ATOM 750 O O . GLN A 1 101 ? -11.135 2.178 25.868 1.00 89.19 101 GLN A O 1
ATOM 755 N N . ALA A 1 102 ? -11.509 3.068 23.838 1.00 89.19 102 ALA A N 1
ATOM 756 C CA . ALA A 1 102 ? -12.890 2.597 23.757 1.00 89.19 102 ALA A CA 1
ATOM 757 C C . ALA A 1 102 ? -12.974 1.065 23.735 1.00 89.19 102 ALA A C 1
ATOM 759 O O . ALA A 1 102 ? -13.800 0.470 24.426 1.00 89.19 102 ALA A O 1
ATOM 760 N N . GLU A 1 103 ? -12.080 0.423 22.993 1.00 89.56 103 GLU A N 1
ATOM 761 C CA . GLU A 1 103 ? -11.995 -1.029 22.888 1.00 89.56 103 GLU A CA 1
ATOM 762 C C . GLU A 1 103 ? -11.588 -1.669 24.223 1.00 89.56 103 GLU A C 1
ATOM 764 O O . GLU A 1 103 ? -12.237 -2.606 24.694 1.00 89.56 103 GLU A O 1
ATOM 769 N N . LEU A 1 104 ? -10.589 -1.092 24.898 1.00 89.81 104 LEU A N 1
ATOM 770 C CA . LEU A 1 104 ? -10.165 -1.519 26.230 1.00 89.81 104 LEU A CA 1
ATOM 771 C C . LEU A 1 104 ? -11.281 -1.360 27.275 1.00 89.81 104 LEU A C 1
ATOM 773 O O . LEU A 1 104 ? -11.470 -2.252 28.105 1.00 89.81 104 LEU A O 1
ATOM 777 N N . ALA A 1 105 ? -12.024 -0.250 27.242 1.00 90.00 105 ALA A N 1
ATOM 778 C CA . ALA A 1 105 ? -13.141 -0.003 28.152 1.00 90.00 105 ALA A CA 1
ATOM 779 C C . ALA A 1 105 ? -14.273 -1.021 27.941 1.00 90.00 105 ALA A C 1
ATOM 781 O O . ALA A 1 105 ? -14.745 -1.626 28.902 1.00 90.00 105 ALA A O 1
ATOM 782 N N . LEU A 1 106 ? -14.644 -1.296 26.685 1.00 89.81 106 LEU A N 1
ATOM 783 C CA . LEU A 1 106 ? -15.650 -2.311 26.352 1.00 89.81 106 LEU A CA 1
ATOM 784 C C . LEU A 1 106 ? -15.232 -3.718 26.804 1.00 89.81 106 LEU A C 1
ATOM 786 O O . LEU A 1 106 ? -16.065 -4.476 27.304 1.00 89.81 106 LEU A O 1
ATOM 790 N N . MET A 1 107 ? -13.951 -4.071 26.660 1.00 88.75 107 MET A N 1
ATOM 791 C CA . MET A 1 107 ? -13.427 -5.357 27.130 1.00 88.75 107 MET A CA 1
ATOM 792 C C . MET A 1 107 ? -13.444 -5.469 28.658 1.00 88.75 107 MET A C 1
ATOM 794 O O . MET A 1 107 ? -13.863 -6.501 29.180 1.00 88.75 107 MET A O 1
ATOM 798 N N . ARG A 1 108 ? -13.028 -4.418 29.379 1.00 89.06 108 ARG A N 1
ATOM 799 C CA . ARG A 1 108 ? -13.030 -4.387 30.853 1.00 89.06 108 ARG A CA 1
ATOM 800 C C . ARG A 1 108 ? -14.436 -4.388 31.445 1.00 89.06 108 ARG A C 1
ATOM 802 O O . ARG A 1 108 ? -14.646 -5.019 32.473 1.00 89.06 108 ARG A O 1
ATOM 809 N N . GLY A 1 109 ? -15.391 -3.744 30.776 1.00 85.44 109 GLY A N 1
ATOM 810 C CA . GLY A 1 109 ? -16.808 -3.764 31.147 1.00 85.44 109 GLY A CA 1
ATOM 811 C C . GLY A 1 109 ? -17.524 -5.088 30.846 1.00 85.44 109 GLY A C 1
ATOM 812 O O . GLY A 1 109 ? -18.729 -5.186 31.050 1.00 85.44 109 GLY A O 1
ATOM 813 N N . GLY A 1 110 ? -16.827 -6.106 30.323 1.00 87.62 110 GLY A N 1
ATOM 814 C CA . GLY A 1 110 ? -17.420 -7.409 29.993 1.00 87.62 110 GLY A CA 1
ATOM 815 C C . GLY A 1 110 ? -18.307 -7.402 28.741 1.00 87.62 110 GLY A C 1
ATOM 816 O O . GLY A 1 110 ? -18.931 -8.411 28.406 1.00 87.62 110 GLY A O 1
ATOM 817 N N . HIS A 1 111 ? -18.344 -6.298 27.990 1.00 88.56 111 HIS A N 1
ATOM 818 C CA . HIS A 1 111 ? -19.145 -6.149 26.773 1.00 88.56 111 HIS A CA 1
ATOM 819 C C . HIS A 1 111 ? -18.440 -6.750 25.547 1.00 88.56 111 HIS A C 1
ATOM 821 O O . HIS A 1 111 ? -18.320 -6.120 24.496 1.00 88.56 111 HIS A O 1
ATOM 827 N N . HIS A 1 112 ? -17.986 -8.002 25.651 1.00 88.25 112 HIS A N 1
ATOM 828 C CA . HIS A 1 112 ? -17.161 -8.662 24.631 1.00 88.25 112 HIS A CA 1
ATOM 829 C C . HIS A 1 112 ? -17.831 -8.739 23.251 1.00 88.25 112 HIS A C 1
ATOM 831 O O . HIS A 1 112 ? -17.164 -8.589 22.227 1.00 88.25 112 HIS A O 1
ATOM 837 N N . LYS A 1 113 ? -19.158 -8.937 23.209 1.00 87.62 113 LYS A N 1
ATOM 838 C CA . LYS A 1 113 ? -19.923 -8.957 21.950 1.00 87.62 113 LYS A CA 1
ATOM 839 C C . LYS A 1 113 ? -19.899 -7.593 21.252 1.00 87.62 113 LYS A C 1
ATOM 841 O O . LYS A 1 113 ? -19.686 -7.538 20.044 1.00 87.62 113 LYS A O 1
ATOM 846 N N . VAL A 1 114 ? -20.050 -6.510 22.018 1.00 87.56 114 VAL A N 1
ATOM 847 C CA . VAL A 1 114 ? -20.002 -5.130 21.512 1.00 87.56 114 VAL A CA 1
ATOM 848 C C . VAL A 1 114 ? -18.583 -4.756 21.098 1.00 87.56 114 VAL A C 1
ATOM 850 O O . VAL A 1 114 ? -18.404 -4.219 20.012 1.00 87.56 114 VAL A O 1
ATOM 853 N N . ALA A 1 115 ? -17.568 -5.120 21.889 1.00 88.06 115 ALA A N 1
ATOM 854 C CA . ALA A 1 115 ? -16.163 -4.919 21.533 1.00 88.06 115 ALA A CA 1
ATOM 855 C C . ALA A 1 115 ? -15.812 -5.595 20.197 1.00 88.06 115 ALA A C 1
ATOM 857 O O . ALA A 1 115 ? -15.243 -4.964 19.312 1.00 88.06 115 ALA A O 1
ATOM 858 N N . ARG A 1 116 ? -16.215 -6.858 20.000 1.00 86.69 116 ARG A N 1
ATOM 859 C CA . ARG A 1 116 ? -15.964 -7.582 18.745 1.00 86.69 116 ARG A CA 1
ATOM 860 C C . ARG A 1 116 ? -16.673 -6.940 17.551 1.00 86.69 116 ARG A C 1
ATOM 862 O O . ARG A 1 116 ? -16.071 -6.817 16.488 1.00 86.69 116 ARG A O 1
ATOM 869 N N . ALA A 1 117 ? -17.930 -6.530 17.719 1.00 85.56 117 ALA A N 1
ATOM 870 C CA . ALA A 1 117 ? -18.672 -5.828 16.673 1.00 85.56 117 ALA A CA 1
ATOM 871 C C . ALA A 1 117 ? -18.040 -4.465 16.341 1.00 85.56 117 ALA A C 1
ATOM 873 O O . ALA A 1 117 ? -17.946 -4.097 15.173 1.00 85.56 117 ALA A O 1
ATOM 874 N N . TYR A 1 118 ? -17.544 -3.751 17.354 1.00 85.06 118 TYR A N 1
ATOM 875 C CA . TYR A 1 118 ? -16.831 -2.487 17.196 1.00 85.06 118 TYR A CA 1
ATOM 876 C C . TYR A 1 118 ? -15.529 -2.653 16.395 1.00 85.06 118 TYR A C 1
ATOM 878 O O . TYR A 1 118 ? -15.317 -1.914 15.432 1.00 85.06 118 TYR A O 1
ATOM 886 N N . VAL A 1 119 ? -14.706 -3.660 16.724 1.00 84.88 119 VAL A N 1
ATOM 887 C CA . VAL A 1 119 ? -13.493 -4.022 15.962 1.00 84.88 119 VAL A CA 1
ATOM 888 C C . VAL A 1 119 ? -13.845 -4.318 14.505 1.00 84.88 119 VAL A C 1
ATOM 890 O O . VAL A 1 119 ? -13.220 -3.787 13.592 1.00 84.88 119 VAL A O 1
ATOM 893 N N . LEU A 1 120 ? -14.854 -5.157 14.266 1.00 84.50 120 LEU A N 1
ATOM 894 C CA . LEU A 1 120 ? -15.217 -5.552 12.907 1.00 84.50 120 LEU A CA 1
ATOM 895 C C . LEU A 1 120 ? -15.685 -4.343 12.086 1.00 84.50 120 LEU A C 1
ATOM 897 O O . LEU A 1 120 ? -15.213 -4.128 10.972 1.00 84.50 120 LEU A O 1
ATOM 901 N N . TYR A 1 121 ? -16.526 -3.492 12.676 1.00 83.31 121 TYR A N 1
ATOM 902 C CA . TYR A 1 121 ? -16.995 -2.267 12.039 1.00 83.31 121 TYR A CA 1
ATOM 903 C C . TYR A 1 121 ? -15.847 -1.288 11.738 1.00 83.31 121 TYR A C 1
ATOM 905 O O . TYR A 1 121 ? -15.819 -0.668 10.672 1.00 83.31 121 TYR A O 1
ATOM 913 N N . ARG A 1 122 ? -14.859 -1.146 12.637 1.00 81.25 122 ARG A N 1
ATOM 914 C CA . ARG A 1 122 ? -13.694 -0.275 12.390 1.00 81.25 122 ARG A CA 1
ATOM 915 C C . ARG A 1 122 ? -12.862 -0.781 11.211 1.00 81.25 122 ARG A C 1
ATOM 917 O O . ARG A 1 122 ? -12.418 0.034 10.401 1.00 81.25 122 ARG A O 1
ATOM 924 N N . GLU A 1 123 ? -12.685 -2.098 11.096 1.00 83.50 123 GLU A N 1
ATOM 925 C CA . GLU A 1 123 ? -11.969 -2.725 9.986 1.00 83.50 123 GLU A CA 1
ATOM 926 C C . GLU A 1 123 ? -12.726 -2.573 8.672 1.00 83.50 123 GLU A C 1
ATOM 928 O O . GLU A 1 123 ? -12.127 -2.190 7.671 1.00 83.50 123 GLU A O 1
ATOM 933 N N . GLU A 1 124 ? -14.037 -2.807 8.666 1.00 83.25 124 GLU A N 1
ATOM 934 C CA . GLU A 1 124 ? -14.878 -2.601 7.486 1.00 83.25 124 GLU A CA 1
ATOM 935 C C . GLU A 1 124 ? -14.793 -1.154 7.007 1.00 83.25 124 GLU A C 1
ATOM 937 O O . GLU A 1 124 ? -14.505 -0.913 5.839 1.00 83.25 124 GLU A O 1
ATOM 942 N N . ARG A 1 125 ? -14.896 -0.171 7.909 1.00 80.75 125 ARG A N 1
ATOM 943 C CA . ARG A 1 125 ? -14.743 1.251 7.558 1.00 80.75 125 ARG A CA 1
ATOM 944 C C . ARG A 1 125 ? -13.312 1.620 7.166 1.00 80.75 125 ARG A C 1
ATOM 946 O O . ARG A 1 125 ? -13.109 2.568 6.405 1.00 80.75 125 ARG A O 1
ATOM 953 N N . ALA A 1 126 ? -12.294 0.926 7.671 1.00 79.00 126 ALA A N 1
ATOM 954 C CA . ALA A 1 126 ? -10.921 1.079 7.195 1.00 79.00 126 ALA A CA 1
ATOM 955 C C . ALA A 1 126 ? -10.770 0.537 5.766 1.00 79.00 126 ALA A C 1
ATOM 957 O O . ALA A 1 126 ? -10.230 1.240 4.916 1.00 79.00 126 ALA A O 1
ATOM 958 N N . ARG A 1 127 ? -11.333 -0.641 5.472 1.00 79.19 127 ARG A N 1
ATOM 959 C CA . ARG A 1 127 ? -11.346 -1.253 4.134 1.00 79.19 127 ARG A CA 1
ATOM 960 C C . ARG A 1 127 ? -12.165 -0.434 3.142 1.00 79.19 127 ARG A C 1
ATOM 962 O O . ARG A 1 127 ? -11.701 -0.198 2.035 1.00 79.19 127 ARG A O 1
ATOM 969 N N . GLU A 1 128 ? -13.345 0.043 3.526 1.00 80.62 128 GLU A N 1
ATOM 970 C CA . GLU A 1 128 ? -14.178 0.926 2.703 1.00 80.62 128 GLU A CA 1
ATOM 971 C C . GLU A 1 128 ? -13.463 2.230 2.383 1.00 80.62 128 GLU A C 1
ATOM 973 O O . GLU A 1 128 ? -13.548 2.695 1.257 1.00 80.62 128 GLU A O 1
ATOM 978 N N . ARG A 1 129 ? -12.715 2.808 3.329 1.00 71.69 129 ARG A N 1
ATOM 979 C CA . ARG A 1 129 ? -11.913 4.006 3.051 1.00 71.69 129 ARG A CA 1
ATOM 980 C C . ARG A 1 129 ? -10.675 3.709 2.227 1.00 71.69 129 ARG A C 1
ATOM 9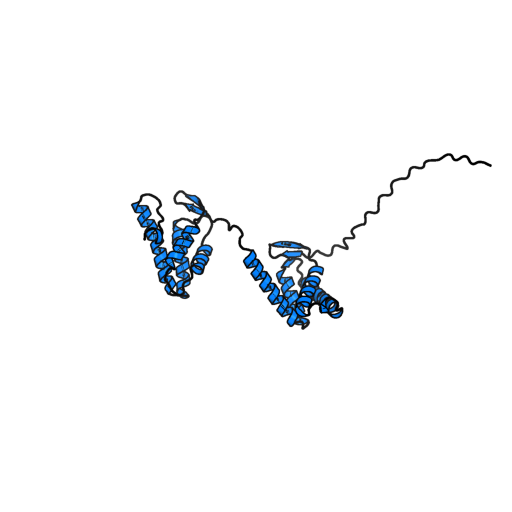82 O O . ARG A 1 129 ? -10.346 4.529 1.389 1.00 71.69 129 ARG A O 1
ATOM 989 N N . ALA A 1 130 ? -10.024 2.563 2.402 1.00 69.19 130 ALA A N 1
ATOM 990 C CA . ALA A 1 130 ? -8.943 2.139 1.513 1.00 69.19 130 ALA A CA 1
ATOM 991 C C . ALA A 1 130 ? -9.449 1.950 0.071 1.00 69.19 130 ALA A C 1
ATOM 993 O O . ALA A 1 130 ? -8.767 2.326 -0.874 1.00 69.19 130 ALA A O 1
ATOM 994 N N . LYS A 1 131 ? -10.679 1.443 -0.091 1.00 69.81 131 LYS A N 1
ATOM 995 C CA . LYS A 1 131 ? -11.358 1.304 -1.388 1.00 69.81 131 LYS A CA 1
ATOM 996 C C . LYS A 1 131 ? -11.867 2.640 -1.946 1.00 69.81 131 LYS A C 1
ATOM 998 O O . LYS A 1 131 ? -11.729 2.886 -3.135 1.00 69.81 131 LYS A O 1
ATOM 1003 N N . ALA A 1 132 ? -12.431 3.509 -1.106 1.00 63.09 132 ALA A N 1
ATOM 1004 C CA . ALA A 1 132 ? -12.932 4.836 -1.485 1.00 63.09 132 ALA A CA 1
ATOM 1005 C C . ALA A 1 132 ? -11.814 5.882 -1.642 1.00 63.09 132 ALA A C 1
ATOM 1007 O O . ALA A 1 132 ? -12.037 6.935 -2.225 1.00 63.09 132 ALA A O 1
ATOM 1008 N N . ALA A 1 133 ? -10.604 5.588 -1.161 1.00 57.09 133 ALA A N 1
ATOM 1009 C CA . ALA A 1 133 ? -9.380 6.315 -1.485 1.00 57.09 133 ALA A CA 1
ATOM 1010 C C . ALA A 1 133 ? -8.815 5.940 -2.874 1.00 57.09 133 ALA A C 1
ATOM 1012 O O . ALA A 1 133 ? -7.672 6.271 -3.177 1.00 57.09 133 ALA A O 1
ATOM 1013 N N . ALA A 1 134 ? -9.607 5.294 -3.736 1.00 44.53 134 ALA A N 1
ATOM 1014 C CA . ALA A 1 134 ? -9.406 5.320 -5.180 1.00 44.53 134 ALA A CA 1
ATOM 1015 C C . ALA A 1 134 ? -10.042 6.612 -5.740 1.00 44.53 134 ALA A C 1
ATOM 1017 O O . ALA A 1 134 ? -11.254 6.771 -5.686 1.00 44.53 134 ALA A O 1
ATOM 1018 N N . ALA A 1 135 ? -9.329 7.602 -6.266 1.00 46.31 135 ALA A N 1
ATOM 1019 C CA . ALA A 1 135 ? -7.900 7.771 -6.456 1.00 46.31 135 ALA A CA 1
ATOM 1020 C C . ALA A 1 135 ? -7.564 9.241 -6.143 1.00 46.31 135 ALA A C 1
ATOM 1022 O O . ALA A 1 135 ? -8.171 10.128 -6.752 1.00 46.31 135 ALA A O 1
ATOM 1023 N N . PRO A 1 136 ? -6.595 9.565 -5.266 1.00 44.91 136 PRO A N 1
ATOM 1024 C CA . PRO A 1 136 ? -5.840 10.774 -5.530 1.00 44.91 136 PRO A CA 1
ATOM 1025 C C . PRO A 1 136 ? -5.206 10.553 -6.904 1.00 44.91 136 PRO A C 1
ATOM 1027 O O . PRO A 1 136 ? -4.638 9.489 -7.157 1.00 44.91 136 PRO A O 1
ATOM 1030 N N . V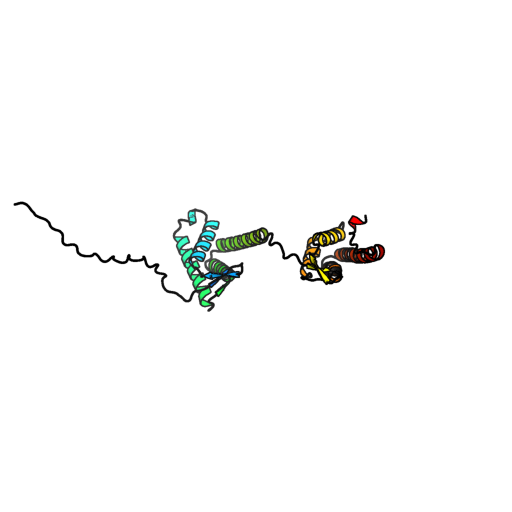AL A 1 137 ? -5.347 11.518 -7.810 1.00 50.59 137 VAL A N 1
ATOM 1031 C CA . VAL A 1 137 ? -4.478 11.600 -8.984 1.00 50.59 137 VAL A CA 1
ATOM 1032 C C . VAL A 1 137 ? -3.069 11.563 -8.402 1.00 50.59 137 VAL A C 1
ATOM 1034 O O . VAL A 1 137 ? -2.646 12.531 -7.769 1.00 50.59 137 VAL A O 1
ATOM 1037 N N . ALA A 1 138 ? -2.418 10.396 -8.451 1.00 52.47 138 ALA A N 1
ATOM 1038 C CA . ALA A 1 138 ? -1.069 10.255 -7.939 1.00 52.47 138 ALA A CA 1
ATOM 1039 C C . ALA A 1 138 ? -0.253 11.357 -8.620 1.00 52.47 138 ALA A C 1
ATOM 1041 O O . ALA A 1 138 ? -0.467 11.574 -9.819 1.00 52.47 138 ALA A O 1
ATOM 1042 N N . PRO A 1 139 ? 0.606 12.095 -7.893 1.00 55.88 139 PRO A N 1
ATOM 1043 C CA . PRO A 1 139 ? 1.488 13.048 -8.544 1.00 55.88 139 PRO A CA 1
ATOM 1044 C C . PRO A 1 139 ? 2.175 12.290 -9.677 1.00 55.88 139 PRO A C 1
ATOM 1046 O O . PRO A 1 139 ? 2.812 11.263 -9.444 1.00 55.88 139 PRO A O 1
ATOM 1049 N N . SER A 1 140 ? 1.921 12.715 -10.913 1.00 72.38 140 SER A N 1
ATOM 1050 C CA . SER A 1 140 ? 2.488 12.075 -12.089 1.00 72.38 140 SER A CA 1
ATOM 1051 C C . SER A 1 140 ? 3.994 12.244 -11.979 1.00 72.38 140 SER A C 1
ATOM 1053 O O . SER A 1 140 ? 4.493 13.358 -12.158 1.00 72.38 140 SER A O 1
ATOM 1055 N N . LEU A 1 141 ? 4.690 11.168 -11.607 1.00 85.00 141 LEU A N 1
ATOM 1056 C CA . LEU A 1 141 ? 6.144 11.152 -11.547 1.00 85.00 141 LEU A CA 1
ATOM 1057 C C . LEU A 1 141 ? 6.679 11.617 -12.899 1.00 85.00 141 LEU A C 1
ATOM 1059 O O . LEU A 1 141 ? 6.132 11.261 -13.947 1.00 85.00 141 LEU A O 1
ATOM 1063 N N . ARG A 1 142 ? 7.724 12.435 -12.875 1.00 89.44 142 ARG A N 1
ATOM 1064 C CA . ARG A 1 142 ? 8.432 12.842 -14.085 1.00 89.44 142 ARG A CA 1
ATOM 1065 C C . ARG A 1 142 ? 9.734 12.069 -14.173 1.00 89.44 142 ARG A C 1
ATOM 1067 O O . ARG A 1 142 ? 10.328 11.732 -13.151 1.00 89.44 142 ARG A O 1
ATOM 1074 N N . MET A 1 143 ? 10.162 11.798 -15.395 1.00 91.12 14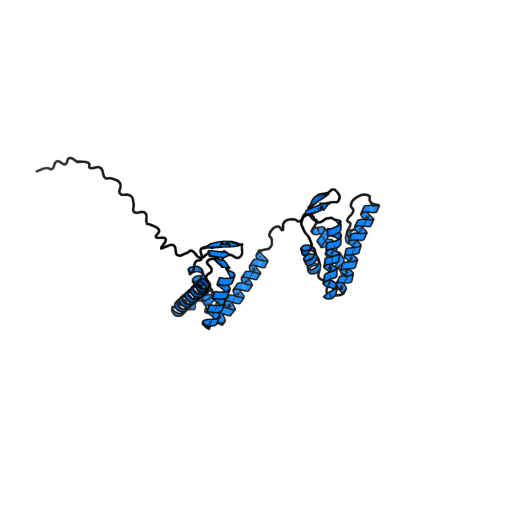3 MET A N 1
ATOM 1075 C CA . MET A 1 143 ? 11.484 11.262 -15.682 1.00 91.12 143 MET A CA 1
ATOM 1076 C C . MET A 1 143 ? 12.356 12.343 -16.317 1.00 91.12 143 MET A C 1
ATOM 1078 O O . MET A 1 143 ? 11.846 13.231 -17.004 1.00 91.12 143 MET A O 1
ATOM 1082 N N . THR A 1 144 ? 13.662 12.245 -16.109 1.00 90.81 144 THR A N 1
ATOM 1083 C CA . THR A 1 144 ? 14.657 13.078 -16.783 1.00 90.81 144 THR A CA 1
ATOM 1084 C C . THR A 1 144 ? 15.043 12.409 -18.100 1.00 90.81 144 THR A C 1
ATOM 1086 O O . THR A 1 144 ? 15.609 11.313 -18.099 1.00 90.81 144 THR A O 1
ATOM 1089 N N . ALA A 1 145 ? 14.706 13.046 -19.221 1.00 86.25 145 ALA A N 1
ATOM 1090 C CA . ALA A 1 145 ? 15.086 12.605 -20.559 1.00 86.25 145 ALA A CA 1
ATOM 1091 C C . ALA A 1 145 ? 16.589 12.828 -20.822 1.00 86.25 145 ALA A C 1
ATOM 1093 O O . ALA A 1 145 ? 17.279 13.505 -20.060 1.00 86.25 145 ALA A O 1
ATOM 1094 N N . ALA A 1 146 ? 17.111 12.260 -21.915 1.00 83.31 146 ALA A N 1
ATOM 1095 C CA . ALA A 1 146 ? 18.536 12.349 -22.265 1.00 83.31 146 ALA A CA 1
ATOM 1096 C C . ALA A 1 146 ? 19.023 13.792 -22.515 1.00 83.31 146 ALA A C 1
ATOM 1098 O O . ALA A 1 146 ? 20.206 14.082 -22.359 1.00 83.31 146 ALA A O 1
ATOM 1099 N N . ASP A 1 147 ? 18.113 14.699 -22.874 1.00 84.19 147 ASP A N 1
ATOM 1100 C CA . ASP A 1 147 ? 18.368 16.133 -23.051 1.00 84.19 147 ASP A CA 1
ATOM 1101 C C . ASP A 1 147 ? 18.276 16.939 -21.737 1.00 84.19 147 ASP A C 1
ATOM 1103 O O . ASP A 1 147 ? 18.432 18.160 -21.741 1.00 84.19 147 ASP A O 1
ATOM 1107 N N . GLY A 1 148 ? 18.028 16.267 -20.607 1.00 84.56 148 GLY A N 1
ATOM 1108 C CA . GLY A 1 148 ? 17.867 16.874 -19.287 1.00 84.56 148 GLY A CA 1
ATOM 1109 C C . GLY A 1 148 ? 16.473 17.448 -19.018 1.00 84.56 148 GLY A C 1
ATOM 1110 O O . GLY A 1 148 ? 16.248 18.007 -17.944 1.00 84.56 148 GLY A O 1
ATOM 1111 N N . THR A 1 149 ? 15.526 17.328 -19.953 1.00 89.38 149 THR A N 1
ATOM 1112 C CA . THR A 1 149 ? 14.154 17.806 -19.747 1.00 89.38 149 THR A CA 1
ATOM 1113 C C . THR A 1 149 ? 13.353 16.854 -18.860 1.00 89.38 149 THR A C 1
ATOM 1115 O O . THR A 1 149 ? 13.546 15.638 -18.873 1.00 89.38 149 THR A O 1
ATOM 1118 N N . LEU A 1 150 ? 12.432 17.409 -18.066 1.00 88.62 150 LEU A N 1
ATOM 1119 C CA . LEU A 1 150 ? 11.504 16.618 -17.261 1.00 88.62 150 LEU A CA 1
ATOM 1120 C C . LEU A 1 150 ? 10.244 16.314 -18.070 1.00 88.62 150 LEU A C 1
ATOM 1122 O O . LEU A 1 150 ? 9.459 17.214 -18.374 1.00 88.62 150 LEU A O 1
ATOM 1126 N N . VAL A 1 151 ? 10.031 15.036 -18.364 1.00 87.75 151 VAL A N 1
ATOM 1127 C CA . VAL A 1 151 ? 8.895 14.536 -19.147 1.00 87.75 151 VAL A CA 1
ATOM 1128 C C . VAL A 1 151 ? 8.009 13.667 -18.248 1.00 87.75 151 VAL A C 1
ATOM 1130 O O . VAL A 1 151 ? 8.529 12.986 -17.361 1.00 87.75 151 VAL A O 1
ATOM 1133 N N . PRO A 1 152 ? 6.672 13.668 -18.413 1.00 88.31 152 PRO A N 1
ATOM 1134 C CA . PRO A 1 152 ? 5.801 12.761 -17.670 1.00 88.31 152 PRO A CA 1
ATOM 1135 C C . PRO A 1 152 ? 6.220 11.296 -17.842 1.00 88.31 152 PRO A C 1
ATOM 1137 O O . PRO A 1 152 ? 6.502 10.852 -18.954 1.00 88.31 152 PRO A O 1
ATOM 1140 N N . LEU A 1 153 ? 6.244 10.538 -16.745 1.00 89.25 153 LEU A N 1
ATOM 1141 C CA . LEU A 1 153 ? 6.564 9.117 -16.789 1.00 89.25 153 LEU A CA 1
ATOM 1142 C C . LEU A 1 153 ? 5.443 8.345 -17.491 1.00 89.25 153 LEU A C 1
ATOM 1144 O O . LEU A 1 153 ? 4.282 8.406 -17.080 1.00 89.25 153 LEU A O 1
ATOM 1148 N N . ASP A 1 154 ? 5.797 7.587 -18.529 1.00 88.75 154 ASP A N 1
ATOM 1149 C CA . ASP A 1 154 ? 4.848 6.738 -19.247 1.00 88.75 154 ASP A CA 1
ATOM 1150 C C . ASP A 1 154 ? 4.552 5.459 -18.450 1.00 88.75 154 ASP A C 1
ATOM 1152 O O . ASP A 1 154 ? 5.181 4.406 -18.605 1.00 88.75 154 ASP A O 1
ATOM 1156 N N . THR A 1 155 ? 3.575 5.569 -17.553 1.00 88.00 155 THR A N 1
ATOM 1157 C CA . THR A 1 155 ? 3.122 4.455 -16.716 1.00 88.00 155 THR A CA 1
ATOM 1158 C C . THR A 1 155 ? 2.442 3.363 -17.532 1.00 88.00 155 THR A C 1
ATOM 1160 O O . THR A 1 155 ? 2.532 2.195 -17.161 1.00 88.00 155 THR A O 1
ATOM 1163 N N . ARG A 1 156 ? 1.808 3.707 -18.662 1.00 89.50 156 ARG A N 1
ATOM 1164 C CA . ARG A 1 156 ? 1.128 2.734 -19.528 1.00 89.50 156 ARG A CA 1
ATOM 1165 C C . ARG A 1 156 ? 2.135 1.810 -20.185 1.00 89.50 156 ARG A C 1
ATOM 1167 O O . ARG A 1 156 ? 1.944 0.595 -20.169 1.00 89.50 156 ARG A O 1
ATOM 1174 N N . ARG A 1 157 ? 3.224 2.377 -20.708 1.00 90.12 157 ARG A N 1
ATOM 1175 C CA . ARG A 1 157 ? 4.340 1.598 -21.240 1.00 90.12 157 ARG A CA 1
ATOM 1176 C C . ARG A 1 157 ? 4.930 0.685 -20.171 1.00 90.12 157 ARG A C 1
ATOM 1178 O O . ARG A 1 157 ? 5.116 -0.503 -20.423 1.00 90.12 157 ARG A O 1
ATOM 1185 N N . LEU A 1 158 ? 5.233 1.235 -18.994 1.00 91.88 158 LEU A N 1
ATOM 1186 C CA . LEU A 1 158 ? 5.824 0.464 -17.901 1.00 91.88 158 LEU A CA 1
ATOM 1187 C C . LEU A 1 158 ? 4.955 -0.754 -17.552 1.00 91.88 158 LEU A C 1
ATOM 1189 O O . LEU A 1 158 ? 5.456 -1.872 -17.459 1.00 91.88 158 LEU A O 1
ATOM 1193 N N . GLU A 1 159 ? 3.646 -0.552 -17.410 1.00 92.56 159 GLU A N 1
ATOM 1194 C CA . GLU A 1 159 ? 2.703 -1.633 -17.121 1.00 92.56 159 GLU A CA 1
ATOM 1195 C C . GLU A 1 159 ? 2.586 -2.645 -18.267 1.00 92.56 159 GLU A C 1
ATOM 1197 O O . GLU A 1 159 ? 2.458 -3.840 -18.000 1.00 92.56 159 GLU A O 1
ATOM 1202 N N . ALA A 1 160 ? 2.674 -2.205 -19.526 1.00 93.06 160 ALA A N 1
ATOM 1203 C CA . ALA A 1 160 ? 2.678 -3.095 -20.683 1.00 93.06 160 ALA A CA 1
ATOM 1204 C C . ALA A 1 160 ? 3.902 -4.023 -20.696 1.00 93.06 160 ALA A C 1
ATOM 1206 O O . ALA A 1 160 ? 3.743 -5.233 -20.826 1.00 93.06 160 ALA A O 1
ATOM 1207 N N . VAL A 1 161 ? 5.100 -3.478 -20.470 1.00 95.00 161 VAL A N 1
ATOM 1208 C CA . VAL A 1 161 ? 6.351 -4.254 -20.439 1.00 95.00 161 VAL A CA 1
ATOM 1209 C C . VAL A 1 161 ? 6.345 -5.281 -19.302 1.00 95.00 161 VAL A C 1
ATOM 1211 O O . VAL A 1 161 ? 6.739 -6.429 -19.502 1.00 95.00 161 VAL A O 1
ATOM 1214 N N . VAL A 1 162 ? 5.853 -4.909 -18.114 1.00 96.31 162 VAL A N 1
ATOM 1215 C CA . VAL A 1 162 ? 5.734 -5.852 -16.987 1.00 96.31 162 VAL A CA 1
ATOM 1216 C C . VAL A 1 162 ? 4.707 -6.946 -17.287 1.00 96.31 162 VAL A C 1
ATOM 1218 O O . VAL A 1 162 ? 4.970 -8.114 -17.009 1.00 96.31 162 VAL A O 1
ATOM 1221 N N . ARG A 1 163 ? 3.564 -6.600 -17.892 1.00 96.19 163 ARG A N 1
ATOM 1222 C CA . ARG A 1 163 ? 2.547 -7.578 -18.311 1.00 96.19 163 ARG A CA 1
ATOM 1223 C C . ARG A 1 163 ? 3.116 -8.602 -19.291 1.00 96.19 163 ARG A C 1
ATOM 1225 O O . ARG A 1 163 ? 2.994 -9.798 -19.047 1.00 96.19 163 ARG A O 1
ATOM 1232 N N . GLU A 1 164 ? 3.753 -8.132 -20.362 1.00 95.62 164 GLU A N 1
ATOM 1233 C CA . GLU A 1 164 ? 4.387 -8.985 -21.378 1.00 95.62 164 GLU A CA 1
ATOM 1234 C C . GLU A 1 164 ? 5.459 -9.890 -20.747 1.00 95.62 164 GLU A C 1
ATOM 1236 O O . GLU A 1 164 ? 5.543 -11.083 -21.040 1.00 95.62 164 GLU A O 1
ATOM 1241 N N . ALA A 1 165 ? 6.248 -9.366 -19.802 1.00 96.69 165 ALA A N 1
ATOM 1242 C CA . ALA A 1 165 ? 7.260 -10.155 -19.107 1.00 96.69 165 ALA A CA 1
ATOM 1243 C C . ALA A 1 165 ? 6.660 -11.278 -18.239 1.00 96.69 165 ALA A C 1
ATOM 1245 O O . ALA A 1 165 ? 7.253 -12.357 -18.142 1.00 96.69 165 ALA A O 1
ATOM 1246 N N . CYS A 1 166 ? 5.491 -11.060 -17.634 1.00 96.38 166 CYS A N 1
ATOM 1247 C CA . CYS A 1 166 ? 4.786 -12.052 -16.817 1.00 96.38 166 CYS A CA 1
ATOM 1248 C C . CYS A 1 166 ? 3.967 -13.067 -17.637 1.00 96.38 166 CYS A C 1
ATOM 1250 O O . CYS A 1 166 ? 3.540 -14.084 -17.092 1.00 96.38 166 CYS A O 1
ATOM 1252 N N . GLU A 1 167 ? 3.751 -12.830 -18.930 1.00 95.06 167 GLU A N 1
ATOM 1253 C CA . GLU A 1 167 ? 2.839 -13.627 -19.750 1.00 95.06 167 GLU A CA 1
ATOM 1254 C C . GLU A 1 167 ? 3.250 -15.109 -19.850 1.00 95.06 167 GLU A C 1
ATOM 1256 O O . GLU A 1 167 ? 4.410 -15.455 -20.105 1.00 95.06 167 GLU A O 1
ATOM 1261 N N . GLY A 1 168 ? 2.282 -16.008 -19.643 1.00 94.06 168 GLY A N 1
ATOM 1262 C CA . GLY A 1 168 ? 2.479 -17.456 -19.766 1.00 94.06 168 GLY A CA 1
ATOM 1263 C C . GLY A 1 168 ? 3.374 -18.088 -18.692 1.00 94.06 168 GLY A C 1
ATOM 1264 O O . GLY A 1 168 ? 3.833 -19.214 -18.878 1.00 94.06 168 GLY A O 1
ATOM 1265 N N . LEU A 1 169 ? 3.653 -17.386 -17.590 1.00 95.00 169 LEU A N 1
ATOM 1266 C CA . LEU A 1 169 ? 4.390 -17.922 -16.445 1.00 95.00 169 LEU A CA 1
ATOM 1267 C C . LEU A 1 169 ? 3.426 -18.240 -15.296 1.00 95.00 169 LEU A C 1
ATOM 1269 O O . LEU A 1 169 ? 2.525 -17.461 -14.996 1.00 95.00 169 LEU A O 1
ATOM 1273 N N . ALA A 1 170 ? 3.617 -19.394 -14.660 1.00 93.38 170 ALA A N 1
ATOM 1274 C CA . ALA A 1 170 ? 2.849 -19.786 -13.483 1.00 93.38 170 ALA A CA 1
ATOM 1275 C C . ALA A 1 170 ? 3.357 -19.058 -12.232 1.00 93.38 170 ALA A C 1
ATOM 1277 O O . ALA A 1 170 ? 4.548 -18.756 -12.129 1.00 93.38 170 ALA A O 1
ATOM 1278 N N . ASP A 1 171 ? 2.443 -18.800 -11.296 1.00 92.56 171 ASP A N 1
ATOM 1279 C CA . ASP A 1 171 ? 2.729 -18.301 -9.943 1.00 92.56 171 ASP A CA 1
ATOM 1280 C C . ASP A 1 171 ? 3.460 -16.944 -9.872 1.00 92.56 171 ASP A C 1
ATOM 1282 O O . ASP A 1 171 ? 3.969 -16.544 -8.827 1.00 92.56 171 ASP A O 1
ATOM 1286 N N . VAL A 1 172 ? 3.441 -16.171 -10.963 1.00 95.75 172 VAL A N 1
ATOM 1287 C CA . VAL A 1 172 ? 3.936 -14.788 -10.997 1.00 95.75 172 VAL A CA 1
ATOM 1288 C C . VAL A 1 172 ? 2.781 -13.787 -11.015 1.00 95.75 172 VAL A C 1
ATOM 1290 O O . VAL A 1 172 ? 1.757 -14.004 -11.659 1.00 95.75 172 VAL A O 1
ATOM 1293 N N . SER A 1 173 ? 2.956 -12.653 -10.337 1.00 94.50 173 SER A N 1
ATOM 1294 C CA . SER A 1 173 ? 1.992 -11.550 -10.314 1.00 94.50 173 SER A CA 1
ATOM 1295 C C . SER A 1 173 ? 2.588 -10.304 -10.959 1.00 94.50 173 SER A C 1
ATOM 1297 O O . SER A 1 173 ? 3.607 -9.769 -10.513 1.00 94.50 173 SER A O 1
ATOM 1299 N N . GLN A 1 174 ? 1.895 -9.802 -11.983 1.00 94.81 174 GLN A N 1
ATOM 1300 C CA . GLN A 1 174 ? 2.194 -8.509 -12.593 1.00 94.81 174 GLN A CA 1
ATOM 1301 C C . GLN A 1 174 ? 2.069 -7.380 -11.558 1.00 94.81 174 GLN A C 1
ATOM 1303 O O . GLN A 1 174 ? 2.903 -6.472 -11.534 1.00 94.81 174 GLN A O 1
ATOM 1308 N N . GLU A 1 175 ? 1.055 -7.426 -10.684 1.00 93.75 175 GLU A N 1
ATOM 1309 C CA . GLU A 1 175 ? 0.860 -6.403 -9.656 1.00 93.75 175 GLU A CA 1
ATOM 1310 C C . GLU A 1 175 ? 1.994 -6.375 -8.634 1.00 93.75 175 GLU A C 1
ATOM 1312 O O . GLU A 1 175 ? 2.371 -5.285 -8.203 1.00 93.75 175 GLU A O 1
ATOM 1317 N N . ALA A 1 176 ? 2.554 -7.532 -8.267 1.00 94.06 176 ALA A N 1
ATOM 1318 C CA . ALA A 1 176 ? 3.687 -7.607 -7.350 1.00 94.06 176 ALA A CA 1
ATOM 1319 C C . ALA A 1 176 ? 4.920 -6.902 -7.935 1.00 94.06 176 ALA A C 1
ATOM 1321 O O . ALA A 1 176 ? 5.480 -6.011 -7.296 1.00 94.06 176 ALA A O 1
ATOM 1322 N N . VAL A 1 177 ? 5.282 -7.217 -9.185 1.00 95.50 177 VAL A N 1
ATOM 1323 C CA . VAL A 1 177 ? 6.429 -6.597 -9.873 1.00 95.50 177 VAL A CA 1
ATOM 1324 C C . VAL A 1 177 ? 6.197 -5.101 -10.088 1.00 95.50 177 VAL A C 1
ATOM 1326 O O . VAL A 1 177 ? 7.072 -4.287 -9.793 1.00 95.50 177 VAL A O 1
ATOM 1329 N N . ALA A 1 178 ? 5.012 -4.703 -10.561 1.00 94.00 178 ALA A N 1
ATOM 1330 C CA . ALA A 1 178 ? 4.684 -3.295 -10.787 1.00 94.00 178 ALA A CA 1
ATOM 1331 C C . ALA A 1 178 ? 4.612 -2.500 -9.471 1.00 94.00 178 ALA A C 1
ATOM 1333 O O . ALA A 1 178 ? 5.022 -1.340 -9.410 1.00 94.00 178 ALA A O 1
ATOM 1334 N N . GLY A 1 179 ? 4.092 -3.113 -8.406 1.00 91.88 179 GLY A N 1
ATOM 1335 C CA . GLY A 1 179 ? 4.049 -2.545 -7.062 1.00 91.88 179 GLY A CA 1
ATOM 1336 C C . GLY A 1 179 ? 5.444 -2.287 -6.506 1.00 91.88 179 GLY A C 1
ATOM 1337 O O . GLY A 1 179 ? 5.714 -1.175 -6.057 1.00 91.88 179 GLY A O 1
ATOM 1338 N N . GLU A 1 180 ? 6.330 -3.276 -6.598 1.00 92.94 180 GLU A N 1
ATOM 1339 C CA . GLU A 1 180 ? 7.714 -3.156 -6.138 1.00 92.94 180 GLU A CA 1
ATOM 1340 C C . GLU A 1 180 ? 8.511 -2.158 -6.989 1.00 92.94 180 GLU A C 1
ATOM 1342 O O . GLU A 1 180 ? 9.224 -1.313 -6.455 1.00 92.94 180 GLU A O 1
ATOM 1347 N N . THR A 1 181 ? 8.298 -2.149 -8.309 1.00 93.75 181 THR A N 1
ATOM 1348 C CA . THR A 1 181 ? 8.898 -1.149 -9.206 1.00 93.75 181 THR A CA 1
ATOM 1349 C C . THR A 1 181 ? 8.517 0.264 -8.776 1.00 93.75 181 THR A C 1
ATOM 1351 O O . THR A 1 181 ? 9.395 1.099 -8.594 1.00 93.75 181 THR A O 1
ATOM 1354 N N . ARG A 1 182 ? 7.221 0.533 -8.551 1.00 91.19 182 ARG A N 1
ATOM 1355 C CA . ARG A 1 182 ? 6.721 1.860 -8.150 1.00 91.19 182 ARG A CA 1
ATOM 1356 C C . ARG A 1 182 ? 7.327 2.369 -6.845 1.00 91.19 182 ARG A C 1
ATOM 1358 O O . ARG A 1 182 ? 7.485 3.575 -6.706 1.00 91.19 182 ARG A O 1
ATOM 1365 N N . ARG A 1 183 ? 7.675 1.480 -5.910 1.00 89.12 183 ARG A N 1
ATOM 1366 C CA . ARG A 1 183 ? 8.340 1.854 -4.649 1.00 89.12 183 ARG A CA 1
ATOM 1367 C C . ARG A 1 183 ? 9.769 2.350 -4.857 1.00 89.12 183 ARG A C 1
ATOM 1369 O O . ARG A 1 183 ? 10.239 3.150 -4.057 1.00 89.12 183 ARG A O 1
ATOM 1376 N N . ASN A 1 184 ? 10.419 1.905 -5.929 1.00 86.75 184 ASN A N 1
ATOM 1377 C CA . ASN A 1 184 ? 11.786 2.283 -6.279 1.00 86.75 184 ASN A CA 1
ATOM 1378 C C . ASN A 1 184 ? 11.853 3.509 -7.208 1.00 86.75 184 ASN A C 1
ATOM 1380 O O . ASN A 1 184 ? 12.947 3.986 -7.501 1.00 86.75 184 ASN A O 1
ATOM 1384 N N . LEU A 1 185 ? 10.710 4.025 -7.678 1.00 90.50 185 LEU A N 1
ATOM 1385 C CA . LEU A 1 185 ? 10.660 5.226 -8.511 1.00 90.50 185 LEU A CA 1
ATOM 1386 C C . LEU A 1 185 ? 10.641 6.496 -7.652 1.00 90.50 185 LEU A C 1
ATOM 1388 O O . LEU A 1 185 ? 9.965 6.566 -6.626 1.00 90.50 185 LEU A O 1
ATOM 1392 N N . TYR A 1 186 ? 11.323 7.532 -8.131 1.00 89.06 186 TYR A N 1
ATOM 1393 C CA . TYR A 1 186 ? 11.318 8.880 -7.562 1.00 89.06 186 TYR A CA 1
ATOM 1394 C C . TYR A 1 186 ? 11.163 9.931 -8.670 1.00 89.06 186 TYR A C 1
ATOM 1396 O O . TYR A 1 186 ? 11.364 9.640 -9.850 1.00 89.06 186 TYR A O 1
ATOM 1404 N N . ASP A 1 187 ? 10.764 11.152 -8.303 1.00 88.62 187 ASP A N 1
ATOM 1405 C CA . ASP A 1 187 ? 10.607 12.250 -9.266 1.00 88.62 187 ASP A CA 1
ATOM 1406 C C . ASP A 1 187 ? 11.971 12.661 -9.835 1.00 88.62 187 ASP A C 1
ATOM 1408 O O . ASP A 1 187 ? 12.922 12.878 -9.086 1.00 88.62 187 ASP A O 1
ATOM 1412 N N . GLY A 1 188 ? 12.062 12.760 -11.160 1.00 88.94 188 GLY A N 1
ATOM 1413 C CA . GLY A 1 188 ? 13.307 13.053 -11.867 1.00 88.94 188 GLY A CA 1
ATOM 1414 C C . GLY A 1 188 ? 14.193 11.834 -12.141 1.00 88.94 188 GLY A C 1
ATOM 1415 O O . GLY A 1 188 ? 15.332 12.022 -12.567 1.00 88.94 188 GLY A O 1
ATOM 1416 N N . ILE A 1 189 ? 13.697 10.606 -11.941 1.00 92.06 189 ILE A N 1
ATOM 1417 C CA . ILE A 1 189 ? 14.416 9.375 -12.316 1.00 92.06 189 ILE A CA 1
ATOM 1418 C C . ILE A 1 189 ? 14.884 9.427 -13.778 1.00 92.06 189 ILE A C 1
ATOM 1420 O O . ILE A 1 189 ? 14.140 9.870 -14.655 1.00 92.06 189 ILE A O 1
ATOM 1424 N N . SER A 1 190 ? 16.112 8.997 -14.060 1.00 91.88 190 SER A N 1
ATOM 1425 C CA . SER A 1 190 ? 16.626 8.965 -15.435 1.00 91.88 190 SER A CA 1
ATOM 1426 C C . SER A 1 190 ? 16.015 7.823 -16.259 1.00 91.88 190 SER A C 1
ATOM 1428 O O . SER A 1 190 ? 15.503 6.840 -15.717 1.00 91.88 190 SER A O 1
ATOM 1430 N N . VAL A 1 191 ? 16.094 7.920 -17.591 1.00 88.19 191 VAL A N 1
ATOM 1431 C CA . VAL A 1 191 ? 15.640 6.851 -18.505 1.00 88.19 191 VAL A CA 1
ATOM 1432 C C . VAL A 1 191 ? 16.364 5.523 -18.241 1.00 88.19 191 VAL A C 1
ATOM 1434 O O . VAL A 1 191 ? 15.739 4.460 -18.293 1.00 88.19 191 VAL A O 1
ATOM 1437 N N . ASP A 1 192 ? 17.659 5.577 -17.923 1.00 88.38 192 ASP A N 1
ATOM 1438 C CA . ASP A 1 192 ? 18.475 4.391 -17.648 1.00 88.38 192 ASP A CA 1
ATOM 1439 C C . ASP A 1 192 ? 18.072 3.717 -16.333 1.00 88.38 192 ASP A C 1
ATOM 1441 O O . ASP A 1 192 ? 17.863 2.501 -16.289 1.00 88.38 192 ASP A O 1
ATOM 1445 N N . GLU A 1 193 ? 17.887 4.505 -15.271 1.00 91.62 193 GLU A N 1
ATOM 1446 C CA . GLU A 1 193 ? 17.405 4.012 -13.976 1.00 91.62 193 GLU A CA 1
ATOM 1447 C C . GLU A 1 193 ? 15.988 3.444 -14.091 1.00 91.62 193 GLU A C 1
ATOM 1449 O O . GLU A 1 193 ? 15.704 2.375 -13.548 1.00 91.62 193 GLU A O 1
ATOM 1454 N N . LEU A 1 194 ? 15.114 4.095 -14.866 1.00 91.44 194 LEU A N 1
ATOM 1455 C CA . LEU A 1 194 ? 13.768 3.602 -15.147 1.00 91.44 194 LEU A CA 1
ATOM 1456 C C . LEU A 1 194 ? 13.788 2.263 -15.902 1.00 91.44 194 LEU A C 1
ATOM 1458 O O . LEU A 1 194 ? 12.922 1.421 -15.675 1.00 91.44 194 LEU A O 1
ATOM 1462 N N . GLY A 1 195 ? 14.770 2.040 -16.782 1.00 90.81 195 GLY A N 1
ATOM 1463 C CA . GLY A 1 195 ? 14.971 0.753 -17.453 1.00 90.81 195 GLY A CA 1
ATOM 1464 C C . GLY A 1 195 ? 15.457 -0.358 -16.514 1.00 90.81 195 GLY A C 1
ATOM 1465 O O . GLY A 1 195 ? 15.119 -1.523 -16.713 1.00 90.81 195 GLY A O 1
ATOM 1466 N N . LEU A 1 196 ? 16.222 -0.010 -15.477 1.00 94.00 196 LEU A N 1
ATOM 1467 C CA . LEU A 1 196 ? 16.748 -0.959 -14.490 1.00 94.00 196 LEU A CA 1
ATOM 1468 C C . LEU A 1 196 ? 15.757 -1.273 -13.362 1.00 94.00 196 LEU A C 1
ATOM 1470 O O . LEU A 1 196 ? 15.757 -2.393 -12.848 1.00 94.00 196 LEU A O 1
ATOM 1474 N N . ALA A 1 197 ? 14.900 -0.323 -12.984 1.00 94.50 197 ALA A N 1
ATOM 1475 C CA . ALA A 1 197 ? 14.010 -0.453 -11.831 1.00 94.50 197 ALA A CA 1
ATOM 1476 C C . ALA A 1 197 ? 13.108 -1.712 -11.860 1.00 94.50 197 ALA A C 1
ATOM 1478 O O . ALA A 1 197 ? 13.082 -2.427 -10.854 1.00 94.50 197 ALA A O 1
ATOM 1479 N N . PRO A 1 198 ? 12.435 -2.072 -12.976 1.00 94.94 198 PRO A N 1
ATOM 1480 C C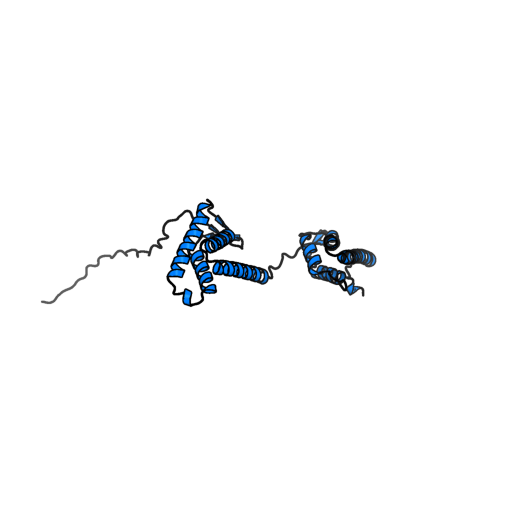A . PRO A 1 198 ? 11.609 -3.281 -13.040 1.00 94.94 198 PRO A CA 1
ATOM 1481 C C . PRO A 1 198 ? 12.426 -4.569 -12.916 1.00 94.94 198 PRO A C 1
ATOM 1483 O O . PRO A 1 198 ? 11.959 -5.555 -12.351 1.00 94.94 198 PRO A O 1
ATOM 1486 N N . ILE A 1 199 ? 13.660 -4.564 -13.426 1.00 96.38 199 ILE A N 1
ATOM 1487 C CA . ILE A 1 199 ? 14.571 -5.713 -13.381 1.00 96.38 199 ILE A CA 1
ATOM 1488 C C . ILE A 1 199 ? 14.975 -5.983 -11.930 1.00 96.38 199 ILE A C 1
ATOM 1490 O O . ILE A 1 199 ? 14.900 -7.119 -11.463 1.00 96.38 199 ILE A O 1
ATOM 1494 N N . LEU A 1 200 ? 15.363 -4.934 -11.198 1.00 94.00 200 LEU A N 1
ATOM 1495 C CA . LEU A 1 200 ? 15.714 -5.044 -9.783 1.00 94.00 200 LEU A CA 1
ATOM 1496 C C . LEU A 1 200 ? 14.504 -5.458 -8.937 1.00 94.00 200 LEU A C 1
ATOM 1498 O O . LEU A 1 200 ? 14.645 -6.324 -8.079 1.00 94.00 200 LEU A O 1
ATOM 1502 N N . ALA A 1 201 ? 13.319 -4.919 -9.234 1.00 95.56 201 ALA A N 1
ATOM 1503 C CA . ALA A 1 201 ? 12.070 -5.297 -8.576 1.00 95.56 201 ALA A CA 1
ATOM 1504 C C . ALA A 1 201 ? 11.693 -6.771 -8.810 1.00 95.56 201 ALA A C 1
ATOM 1506 O O . ALA A 1 201 ? 11.300 -7.462 -7.881 1.00 95.56 201 ALA A O 1
ATOM 1507 N N . ALA A 1 202 ? 11.842 -7.295 -10.029 1.00 96.44 202 ALA A N 1
ATOM 1508 C CA . ALA A 1 202 ? 11.607 -8.716 -10.289 1.00 96.44 202 ALA A CA 1
ATOM 1509 C C . ALA A 1 202 ? 12.643 -9.607 -9.581 1.00 96.44 202 ALA A C 1
ATOM 1511 O O . ALA A 1 202 ? 12.310 -10.689 -9.103 1.00 96.44 202 ALA A O 1
ATOM 1512 N N . ARG A 1 203 ? 13.898 -9.149 -9.477 1.00 96.00 203 ARG A N 1
ATOM 1513 C CA . ARG A 1 203 ? 14.985 -9.904 -8.842 1.00 96.00 203 ARG A CA 1
ATOM 1514 C C . ARG A 1 203 ? 14.768 -10.127 -7.342 1.00 96.00 203 ARG A C 1
ATOM 1516 O O . ARG A 1 203 ? 15.132 -11.192 -6.852 1.00 96.00 203 ARG A O 1
ATOM 1523 N N . THR A 1 204 ? 14.173 -9.175 -6.622 1.00 95.31 204 THR A N 1
ATOM 1524 C CA . THR A 1 204 ? 13.866 -9.340 -5.186 1.00 95.31 204 THR A CA 1
ATOM 1525 C C . THR A 1 204 ? 12.784 -10.391 -4.930 1.00 95.31 204 THR A C 1
ATOM 1527 O O . THR A 1 204 ? 12.738 -10.969 -3.849 1.00 95.31 204 THR A O 1
ATOM 1530 N N . LEU A 1 205 ? 11.948 -10.692 -5.928 1.00 94.88 205 LEU A N 1
ATOM 1531 C CA . LEU A 1 205 ? 10.874 -11.683 -5.835 1.00 94.88 205 LEU A CA 1
ATOM 1532 C C . LEU A 1 205 ? 11.334 -13.113 -6.175 1.00 94.88 205 LEU A C 1
ATOM 1534 O O . LEU A 1 205 ? 10.576 -14.059 -6.004 1.00 94.88 205 LEU A O 1
ATOM 1538 N N . ILE A 1 206 ? 12.579 -13.311 -6.621 1.00 96.62 206 ILE A N 1
ATOM 1539 C CA . ILE A 1 206 ? 13.094 -14.649 -6.975 1.00 96.62 206 ILE A CA 1
ATOM 1540 C C . ILE A 1 206 ? 13.151 -15.574 -5.754 1.00 96.62 206 ILE A C 1
ATOM 1542 O O . ILE A 1 206 ? 12.959 -16.780 -5.885 1.00 96.62 206 ILE A O 1
ATOM 1546 N N . GLU A 1 207 ? 13.401 -15.017 -4.567 1.00 93.25 207 GLU A N 1
ATOM 1547 C CA . GLU A 1 207 ? 13.428 -15.792 -3.323 1.00 93.25 207 GLU A CA 1
ATOM 1548 C C . GLU A 1 207 ? 12.044 -16.327 -2.933 1.00 93.25 207 GLU A C 1
ATOM 1550 O O . GLU A 1 207 ? 11.962 -17.345 -2.248 1.00 93.25 207 GLU A O 1
ATOM 1555 N N . THR A 1 208 ? 10.963 -15.666 -3.365 1.00 94.69 208 THR A N 1
ATOM 1556 C CA . THR A 1 208 ? 9.591 -16.113 -3.089 1.00 94.69 208 THR A CA 1
ATOM 1557 C C . THR A 1 208 ? 9.075 -17.070 -4.155 1.00 94.69 208 THR A C 1
ATOM 1559 O O . THR A 1 208 ? 8.405 -18.037 -3.808 1.00 94.69 208 THR A O 1
ATOM 1562 N N . GLU A 1 209 ? 9.403 -16.830 -5.427 1.00 96.44 209 GLU A N 1
ATOM 1563 C CA . GLU A 1 209 ? 9.021 -17.698 -6.542 1.00 96.44 209 GLU A CA 1
ATOM 1564 C C . GLU A 1 209 ? 10.099 -17.703 -7.656 1.00 96.44 209 GLU A C 1
ATOM 1566 O O . GLU A 1 209 ? 10.371 -16.665 -8.274 1.00 96.44 209 GLU A O 1
ATOM 1571 N N . PRO A 1 210 ? 10.697 -18.867 -7.988 1.00 96.62 210 PRO A N 1
ATOM 1572 C CA . PRO A 1 210 ? 11.753 -18.971 -8.998 1.00 96.62 210 PRO A CA 1
ATOM 1573 C C . PRO A 1 210 ? 11.374 -18.471 -10.399 1.00 96.62 210 PRO A C 1
ATOM 1575 O O . PRO A 1 210 ? 12.248 -18.006 -11.140 1.00 96.62 210 PRO A O 1
ATOM 1578 N N . ASN A 1 211 ? 10.096 -18.533 -10.798 1.00 97.06 211 ASN A N 1
ATOM 1579 C CA . ASN A 1 211 ? 9.661 -18.055 -12.114 1.00 97.06 211 ASN A CA 1
ATOM 1580 C C . ASN A 1 211 ? 9.893 -16.545 -12.327 1.00 97.06 211 ASN A C 1
ATOM 1582 O O . ASN A 1 211 ? 10.033 -16.119 -13.480 1.00 97.06 211 ASN A O 1
ATOM 1586 N N . TYR A 1 212 ? 10.061 -15.742 -11.267 1.00 97.69 212 TYR A N 1
ATOM 1587 C CA . TYR A 1 212 ? 10.463 -14.335 -11.399 1.00 97.69 212 TYR A CA 1
ATOM 1588 C C . TYR A 1 212 ? 11.856 -14.149 -12.018 1.00 97.69 212 TYR A C 1
ATOM 1590 O O . TYR A 1 212 ? 12.124 -13.098 -12.601 1.00 97.69 212 TYR A O 1
ATOM 1598 N N . ALA A 1 213 ? 12.722 -15.170 -12.012 1.00 97.19 213 ALA A N 1
ATOM 1599 C CA . ALA A 1 213 ? 13.996 -15.111 -12.731 1.00 97.19 213 ALA A CA 1
ATOM 1600 C C . ALA A 1 213 ? 13.784 -14.952 -14.249 1.00 97.19 213 ALA A C 1
ATOM 1602 O O . ALA A 1 213 ? 14.484 -14.178 -14.905 1.00 97.19 213 ALA A O 1
ATOM 1603 N N . LYS A 1 214 ? 12.764 -15.623 -14.810 1.00 97.44 214 LYS A N 1
ATOM 1604 C CA . LYS A 1 214 ? 12.379 -15.472 -16.224 1.00 97.44 214 LYS A CA 1
ATOM 1605 C C . LYS A 1 214 ?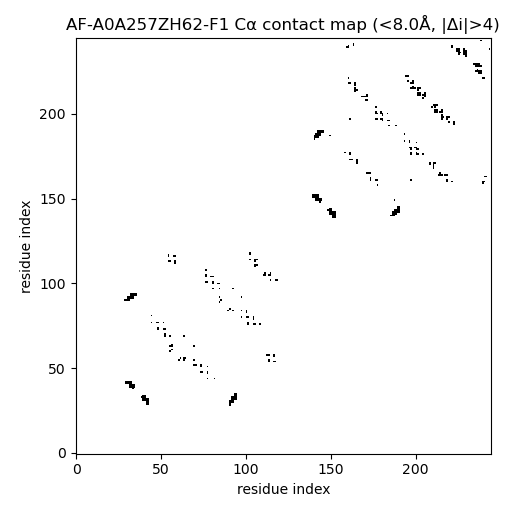 11.771 -14.098 -16.492 1.00 97.44 214 LYS A C 1
ATOM 1607 O O . LYS A 1 214 ? 12.076 -13.504 -17.523 1.00 97.44 214 LYS A O 1
ATOM 1612 N N . VAL A 1 215 ? 10.965 -13.579 -15.563 1.00 97.62 215 VAL A N 1
ATOM 1613 C CA . VAL A 1 215 ? 10.422 -12.211 -15.642 1.00 97.62 215 VAL A CA 1
ATOM 1614 C C . VAL A 1 215 ? 11.567 -11.197 -15.690 1.00 97.62 215 VAL A C 1
ATOM 1616 O O . VAL A 1 215 ? 11.622 -10.381 -16.604 1.00 97.62 215 VAL A O 1
ATOM 1619 N N . SER A 1 216 ? 12.542 -11.302 -14.782 1.00 97.25 216 SER A N 1
ATOM 1620 C CA . SER A 1 216 ? 13.723 -10.432 -14.760 1.00 97.25 216 SER A CA 1
ATOM 1621 C C . SER A 1 216 ? 14.522 -10.499 -16.067 1.00 97.25 216 SER A C 1
ATOM 1623 O O . SER A 1 216 ? 14.966 -9.461 -16.556 1.00 97.25 216 SER A O 1
ATOM 1625 N N . ALA A 1 217 ? 14.686 -11.689 -16.653 1.00 97.12 217 ALA A N 1
ATOM 1626 C CA . ALA A 1 217 ? 15.356 -11.851 -17.943 1.00 97.12 217 ALA A CA 1
ATOM 1627 C C . ALA A 1 217 ? 14.571 -11.193 -19.093 1.00 97.12 217 ALA A C 1
ATOM 1629 O O . ALA A 1 217 ? 15.164 -10.517 -19.930 1.00 97.12 217 ALA A O 1
ATOM 1630 N N . ARG A 1 218 ? 13.239 -11.330 -19.121 1.00 97.31 218 ARG A N 1
ATOM 1631 C CA . ARG A 1 218 ? 12.375 -10.691 -20.131 1.00 97.31 218 ARG A CA 1
ATOM 1632 C C . ARG A 1 218 ? 12.369 -9.164 -20.019 1.00 97.31 218 ARG A C 1
ATOM 1634 O O . ARG A 1 218 ? 12.406 -8.481 -21.036 1.00 97.31 218 ARG A O 1
ATOM 1641 N N . LEU A 1 219 ? 12.407 -8.626 -18.802 1.00 96.81 219 LEU A N 1
ATOM 1642 C CA . LEU A 1 219 ? 12.548 -7.185 -18.567 1.00 96.81 219 LEU A CA 1
ATOM 1643 C C . LEU A 1 219 ? 13.925 -6.666 -19.010 1.00 96.81 219 LEU A C 1
ATOM 1645 O O . LEU A 1 219 ? 14.020 -5.596 -19.609 1.00 96.81 219 LEU A O 1
ATOM 1649 N N . LEU A 1 220 ? 14.990 -7.444 -18.789 1.00 96.44 220 LEU A N 1
ATOM 1650 C CA . LEU A 1 220 ? 16.316 -7.126 -19.322 1.00 96.44 220 LEU A CA 1
ATOM 1651 C C . LEU A 1 220 ? 16.322 -7.106 -20.858 1.00 96.44 220 LEU A C 1
ATOM 1653 O O . LEU A 1 220 ? 16.950 -6.229 -21.450 1.00 96.44 220 LEU A O 1
ATOM 1657 N N . LEU A 1 221 ? 15.593 -8.020 -21.506 1.00 95.50 221 LEU A N 1
ATOM 1658 C CA . LEU A 1 221 ? 15.430 -8.008 -22.961 1.00 95.50 221 LEU A CA 1
ATOM 1659 C C . LEU A 1 221 ? 14.725 -6.739 -23.465 1.00 95.50 221 LEU A C 1
ATOM 1661 O O . LEU A 1 221 ? 15.106 -6.260 -24.527 1.00 95.50 221 LEU A O 1
ATOM 1665 N N . ASP A 1 222 ? 13.769 -6.152 -22.729 1.00 95.00 222 ASP A N 1
ATOM 1666 C CA . ASP A 1 222 ? 13.191 -4.845 -23.104 1.00 95.00 222 ASP A CA 1
ATOM 1667 C C . ASP A 1 222 ? 14.251 -3.738 -23.115 1.00 95.00 222 ASP A C 1
ATOM 1669 O O . ASP A 1 222 ? 14.332 -2.971 -24.075 1.00 95.00 222 ASP A O 1
ATOM 1673 N N . LYS A 1 223 ? 15.114 -3.691 -22.088 1.00 93.75 223 LYS A N 1
ATOM 1674 C CA . LYS A 1 223 ? 16.220 -2.724 -22.041 1.00 93.75 223 LYS A CA 1
ATOM 1675 C C . LYS A 1 223 ? 17.159 -2.901 -23.239 1.00 93.75 223 LYS A C 1
ATOM 1677 O O . LYS A 1 223 ? 17.482 -1.920 -23.903 1.00 93.75 223 LYS A O 1
ATOM 1682 N N . LEU A 1 224 ? 17.580 -4.136 -23.519 1.00 94.06 224 LEU A N 1
ATOM 1683 C CA . LEU A 1 224 ? 18.486 -4.439 -24.634 1.00 94.06 224 LEU A CA 1
ATOM 1684 C C . LEU A 1 224 ? 17.848 -4.140 -25.994 1.00 94.06 224 LEU A C 1
ATOM 1686 O O . LEU A 1 224 ? 18.515 -3.627 -26.888 1.00 94.06 224 LEU A O 1
ATOM 1690 N N . ARG A 1 225 ? 16.551 -4.423 -26.151 1.00 94.19 225 ARG A N 1
ATOM 1691 C CA . ARG A 1 225 ? 15.800 -4.106 -27.369 1.00 94.19 225 ARG A CA 1
ATOM 1692 C C . ARG A 1 225 ? 15.767 -2.603 -27.613 1.00 94.19 225 ARG A C 1
ATOM 1694 O O . ARG A 1 225 ? 16.093 -2.175 -28.712 1.00 94.19 225 ARG A O 1
ATOM 1701 N N . ARG A 1 226 ? 15.428 -1.814 -26.592 1.00 91.12 226 ARG A N 1
ATOM 1702 C CA . ARG A 1 226 ? 15.424 -0.347 -26.671 1.00 91.12 226 ARG A CA 1
ATOM 1703 C C . ARG A 1 226 ? 16.785 0.196 -27.093 1.00 91.12 226 ARG A C 1
ATOM 1705 O O . ARG A 1 226 ? 16.859 1.052 -27.966 1.00 91.12 226 ARG A O 1
ATOM 1712 N N . GLU A 1 227 ? 17.852 -0.326 -26.496 1.00 91.25 227 GLU A N 1
ATOM 1713 C CA . GLU A 1 227 ? 19.230 0.050 -26.819 1.00 91.25 227 GLU A CA 1
ATOM 1714 C C . GLU A 1 227 ? 19.567 -0.256 -28.288 1.00 91.25 227 GLU A C 1
ATOM 1716 O O . GLU A 1 227 ? 20.002 0.632 -29.022 1.00 91.25 227 GLU A O 1
ATOM 1721 N N . ALA A 1 228 ? 19.283 -1.478 -28.746 1.00 93.88 228 ALA A N 1
ATOM 1722 C CA . ALA A 1 228 ? 19.542 -1.898 -30.119 1.00 93.88 228 ALA A CA 1
ATOM 1723 C C . ALA A 1 228 ? 18.709 -1.115 -31.149 1.00 93.88 228 ALA A C 1
ATOM 1725 O O . ALA A 1 228 ? 19.251 -0.651 -32.150 1.00 93.88 228 ALA A O 1
ATOM 1726 N N . LEU A 1 229 ? 17.406 -0.937 -30.912 1.00 92.00 229 LEU A N 1
ATOM 1727 C CA . LEU A 1 229 ? 16.518 -0.217 -31.828 1.00 92.00 229 LEU A CA 1
ATOM 1728 C C . LEU A 1 229 ? 16.839 1.276 -31.883 1.00 92.00 229 LEU A C 1
ATOM 1730 O O . LEU A 1 229 ? 16.866 1.854 -32.968 1.00 92.00 229 LEU A O 1
ATOM 1734 N N . THR A 1 230 ? 17.151 1.890 -30.740 1.00 90.69 230 THR A N 1
ATOM 1735 C CA . THR A 1 230 ? 17.574 3.296 -30.696 1.00 90.69 230 THR A CA 1
ATOM 1736 C C . THR A 1 230 ? 18.870 3.497 -31.481 1.00 90.69 230 THR A C 1
ATOM 1738 O O . THR A 1 230 ? 19.003 4.459 -32.236 1.00 90.69 230 THR A O 1
ATOM 1741 N N . PHE A 1 231 ? 19.813 2.556 -31.363 1.00 91.31 231 PHE A N 1
ATOM 1742 C CA . PHE A 1 231 ? 21.057 2.589 -32.129 1.00 91.31 231 PHE A CA 1
ATOM 1743 C C . PHE A 1 231 ? 20.820 2.437 -33.641 1.00 91.31 231 PHE A C 1
ATOM 1745 O O . PHE A 1 231 ? 21.417 3.166 -34.429 1.00 91.31 231 PHE A O 1
ATOM 1752 N N . LEU A 1 232 ? 19.946 1.514 -34.055 1.00 92.25 232 LEU A N 1
ATOM 1753 C CA . LEU A 1 232 ? 19.673 1.238 -35.471 1.00 92.25 232 LEU A CA 1
ATOM 1754 C C . LEU A 1 232 ? 18.843 2.327 -36.162 1.00 92.25 232 LEU A C 1
ATOM 1756 O O . LEU A 1 232 ? 19.083 2.625 -37.330 1.00 92.25 232 LEU A O 1
ATOM 1760 N N . SER A 1 233 ? 17.859 2.897 -35.468 1.00 89.69 233 SER A N 1
ATOM 1761 C CA . SER A 1 233 ? 16.951 3.906 -36.029 1.00 89.69 233 SER A CA 1
ATOM 1762 C C . SER A 1 233 ? 17.521 5.328 -35.980 1.00 89.69 233 SER A C 1
ATOM 1764 O O . SER A 1 233 ? 17.069 6.204 -36.716 1.00 89.69 233 SER A O 1
ATOM 1766 N N . GLY A 1 234 ? 18.530 5.570 -35.137 1.00 84.00 234 GLY A N 1
ATOM 1767 C CA . GLY A 1 234 ? 19.126 6.894 -34.944 1.00 84.00 234 GLY A CA 1
ATOM 1768 C C . GLY A 1 234 ? 18.243 7.862 -34.148 1.00 84.00 234 GLY A C 1
ATOM 1769 O O . GLY A 1 234 ? 18.577 9.041 -34.034 1.00 84.00 234 GLY A O 1
ATOM 1770 N N . HIS A 1 235 ? 17.132 7.384 -33.586 1.00 85.56 235 HIS A N 1
ATOM 1771 C CA . HIS A 1 235 ? 16.242 8.126 -32.697 1.00 85.56 235 HIS A CA 1
ATOM 1772 C C . HIS A 1 235 ? 15.771 7.225 -31.553 1.00 85.56 235 HIS A C 1
ATOM 1774 O O . HIS A 1 235 ? 15.881 6.008 -31.635 1.00 85.56 235 HIS A O 1
ATOM 1780 N N . ALA A 1 236 ? 15.251 7.806 -30.469 1.00 80.50 236 ALA A N 1
ATOM 1781 C CA . ALA A 1 236 ? 14.739 7.017 -29.350 1.00 80.50 236 ALA A CA 1
ATOM 1782 C C . ALA A 1 236 ? 13.630 6.068 -29.835 1.00 80.50 236 ALA A C 1
ATOM 1784 O O . ALA A 1 236 ? 12.583 6.520 -30.299 1.00 80.50 236 ALA A O 1
ATOM 1785 N N . ASP A 1 237 ? 13.877 4.765 -29.729 1.00 83.56 237 ASP A N 1
ATOM 1786 C CA . ASP A 1 237 ? 12.935 3.714 -30.101 1.00 83.56 237 ASP A CA 1
ATOM 1787 C C . ASP A 1 237 ? 12.736 2.786 -28.908 1.00 83.56 237 ASP A C 1
ATOM 1789 O O . ASP A 1 237 ? 13.685 2.248 -28.332 1.00 83.56 237 ASP A O 1
ATOM 1793 N N . ALA A 1 238 ? 11.476 2.647 -28.520 1.00 83.00 238 ALA A N 1
ATOM 1794 C CA . ALA A 1 238 ? 11.050 1.890 -27.369 1.00 83.00 238 ALA A CA 1
ATOM 1795 C C . ALA A 1 238 ? 9.984 0.858 -27.752 1.00 83.00 238 ALA A C 1
ATOM 1797 O O . ALA A 1 238 ? 9.058 0.667 -26.980 1.00 83.00 238 ALA A O 1
ATOM 1798 N N . ALA A 1 239 ? 10.070 0.179 -28.895 1.00 86.31 239 ALA A N 1
ATOM 1799 C CA . ALA A 1 239 ? 9.118 -0.895 -29.195 1.00 86.31 239 ALA A CA 1
ATOM 1800 C C . ALA A 1 239 ? 9.064 -1.957 -28.065 1.00 86.31 239 ALA A C 1
ATOM 1802 O O . ALA A 1 239 ? 10.101 -2.380 -27.538 1.00 86.31 239 ALA A O 1
ATOM 1803 N N . THR A 1 240 ? 7.869 -2.377 -27.638 1.00 88.19 240 THR A N 1
ATOM 1804 C CA . THR A 1 240 ? 7.693 -3.501 -26.695 1.00 88.19 240 THR A CA 1
ATOM 1805 C C . THR A 1 240 ? 7.879 -4.851 -27.392 1.00 88.19 240 THR A C 1
ATOM 1807 O O . THR A 1 240 ? 8.143 -4.924 -28.591 1.00 88.19 240 THR A O 1
ATOM 1810 N N . GLN A 1 241 ? 7.777 -5.959 -26.648 1.00 87.44 241 GLN A N 1
ATOM 1811 C CA . GLN A 1 241 ? 7.816 -7.281 -27.269 1.00 87.44 241 GLN A CA 1
ATOM 1812 C C . GLN A 1 241 ? 6.583 -7.500 -28.147 1.00 87.44 241 GLN A C 1
ATOM 1814 O O . GLN A 1 241 ? 6.717 -8.045 -29.238 1.00 87.44 241 GLN A O 1
ATOM 1819 N N . GLY A 1 242 ? 5.410 -7.063 -27.681 1.00 83.50 242 GLY A N 1
ATOM 1820 C CA . GLY A 1 242 ? 4.163 -7.174 -28.436 1.00 83.50 242 GLY A CA 1
ATOM 1821 C C . GLY A 1 242 ? 4.160 -6.362 -29.733 1.00 83.50 242 GLY A C 1
ATOM 1822 O O . GLY A 1 242 ? 3.545 -6.780 -30.704 1.00 83.50 242 GLY A O 1
ATOM 1823 N N . GLU A 1 243 ? 4.874 -5.236 -29.776 1.00 85.56 243 GLU A N 1
ATOM 1824 C CA . GLU A 1 243 ? 4.973 -4.375 -30.967 1.00 85.56 243 GLU A CA 1
ATOM 1825 C C . GLU A 1 243 ? 5.955 -4.908 -32.026 1.00 85.56 243 GLU A C 1
ATOM 1827 O O . GLU A 1 243 ? 5.906 -4.484 -33.178 1.00 85.56 243 GLU A O 1
ATOM 1832 N N . MET A 1 244 ? 6.834 -5.840 -31.646 1.00 81.25 244 MET A N 1
ATOM 1833 C CA . MET A 1 244 ? 7.812 -6.483 -32.536 1.00 81.25 244 MET A CA 1
ATOM 1834 C C . MET A 1 244 ? 7.334 -7.825 -33.115 1.00 81.25 244 MET A C 1
ATOM 1836 O O . MET A 1 244 ? 8.058 -8.414 -33.921 1.00 81.25 244 MET A O 1
ATOM 1840 N N . ALA A 1 245 ? 6.198 -8.346 -32.641 1.00 66.38 245 ALA A N 1
ATOM 1841 C CA . ALA A 1 245 ? 5.706 -9.698 -32.921 1.00 66.38 245 ALA A CA 1
ATOM 1842 C C . ALA A 1 245 ? 4.779 -9.777 -34.143 1.00 66.38 245 ALA A C 1
ATOM 1844 O O . ALA A 1 245 ? 4.045 -8.800 -34.413 1.00 66.38 245 ALA A O 1
#

Solvent-accessible surface area (backbone atoms only — not comparable to full-atom values): 14286 Å² total; per-residue (Å²): 137,86,90,84,88,80,87,83,88,74,89,80,74,83,77,80,74,82,69,82,70,80,74,75,73,72,89,60,89,75,42,32,29,35,40,98,85,70,51,74,38,78,60,59,72,67,57,50,36,55,51,47,50,51,38,47,34,73,71,64,35,80,72,41,78,79,33,63,70,53,55,53,53,34,52,54,47,37,50,53,34,53,52,59,54,55,71,71,75,56,57,65,40,48,56,62,59,55,50,54,39,49,45,51,43,28,50,74,70,67,38,51,70,40,31,51,51,45,54,50,52,53,49,49,56,48,51,51,46,62,59,63,57,66,68,72,81,66,82,78,46,27,26,24,44,98,87,68,47,80,40,78,52,64,60,66,59,54,53,49,52,45,43,63,31,44,59,97,53,74,94,67,56,52,65,59,36,53,50,46,22,59,71,75,58,56,76,55,39,39,63,68,55,61,53,44,38,51,30,56,30,20,54,70,41,31,86,80,34,66,61,28,53,56,28,22,52,44,39,47,48,49,46,52,46,23,55,52,44,20,65,73,70,74,44,95,37,72,72,51,73,78,75,74,105